Protein AF-A0A8T3NVH0-F1 (afdb_monomer_lite)

Secondary structure (DSSP, 8-state):
---------------------------PPPPHHHHHHHHHHHHHHHHHHHH-SS--HHHHHHHHHHHHHHHHHHHHHHHTTSSS-TT---THHHHHHHHHHHHHHHHHHHHHTT-HHHHHHHHHHHHHHHHHHHHHHGGGS--------GGGGGS-HHHHHHHHH-TT------------------------------------SS--SSS-SS---------------------PPP----

Foldseek 3Di:
DDDDDDDDDDPPPPDPPPPPPPPPDVPDLQAPVNLVVQLVVLCVQCVVLLPDPDRDLVSQLVSLVVQLVSLVSNLVCVVVVVHPDPPQPDPCLNVLSVVLNVLSVVLNVCSVVVVPVVSSVSSVVSVVSVVVVCVSVCPPVPPVPPCDPPVLVVDDPVVVVVVVVPPDPPPDPPPPDPDDDDDDDDDDDDDDDDDDDDDDDDDDPPPPPPPPPDDPDDPDDDDDDDDDDDDDDDDDDDDDDD

pLDDT: mean 72.28, std 20.04, range [39.66, 98.56]

Radius of gyration: 32.23 Å; chains: 1; bounding box: 81×62×101 Å

Sequence (242 aa):
MRRSVLGLVFSVLHGITMLSSASADPATPISWQAKMRALGATMNELLPQLVSRHPEKEVVFKHARTLAELAHAVRDDAARKMTRPSGDADPSLPILANQFVEDAEVAYAAVKSGQLAYGVSLLRSVTGHCIACHTRHEANSELPSFPLSPKTNALGRVEQADLITEPGNSTRPSPSIRRSSPTTNSRRRIRSSGSAPSGTVSRSPFACRRALRRRCASSTTPGRKAALRSSSAATRPAGKRR

Structure (mmCIF, N/CA/C/O backbone):
data_AF-A0A8T3NVH0-F1
#
_entry.id   AF-A0A8T3NVH0-F1
#
loop_
_atom_site.group_PDB
_atom_site.id
_atom_site.type_symbol
_atom_site.label_atom_id
_atom_site.label_alt_id
_atom_site.label_comp_id
_atom_site.label_asym_id
_atom_site.label_entity_id
_atom_site.label_seq_id
_atom_site.pdbx_PDB_ins_code
_atom_site.Cartn_x
_atom_site.Cartn_y
_atom_site.Cartn_z
_atom_site.occupancy
_atom_site.B_iso_or_equiv
_atom_site.auth_seq_id
_atom_site.auth_comp_id
_atom_site.auth_asym_id
_atom_site.auth_atom_id
_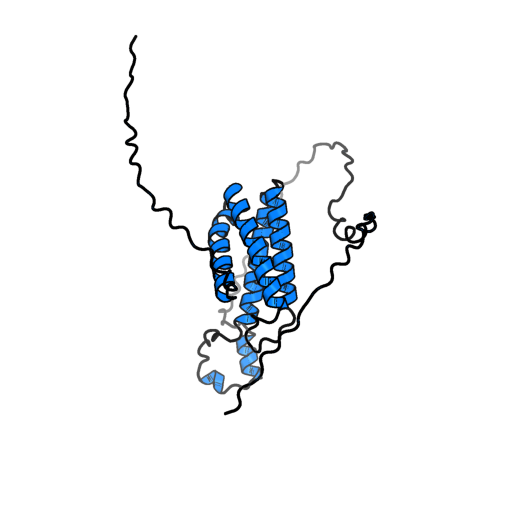atom_site.pdbx_PDB_model_num
ATOM 1 N N . MET A 1 1 ? -37.662 30.254 39.784 1.00 39.66 1 MET A N 1
ATOM 2 C CA . MET A 1 1 ? -37.481 31.639 39.294 1.00 39.66 1 MET A CA 1
ATOM 3 C C . MET A 1 1 ? -36.553 31.623 38.077 1.00 39.66 1 MET A C 1
ATOM 5 O O . MET A 1 1 ? -35.492 31.037 38.191 1.00 39.66 1 MET A O 1
ATOM 9 N N . ARG A 1 2 ? -36.996 32.240 36.962 1.00 45.28 2 ARG A N 1
ATOM 10 C CA . ARG A 1 2 ? -36.235 32.841 35.827 1.00 45.28 2 ARG A CA 1
ATOM 11 C C . ARG A 1 2 ? -35.215 31.932 35.097 1.00 45.28 2 ARG A C 1
ATOM 13 O O . ARG A 1 2 ? -34.116 31.735 35.580 1.00 45.28 2 ARG A O 1
ATOM 20 N N . ARG A 1 3 ? -35.577 31.225 34.012 1.00 57.47 3 ARG A N 1
ATOM 21 C CA . ARG A 1 3 ? -35.641 31.657 32.586 1.00 57.47 3 ARG A CA 1
ATOM 22 C C . ARG A 1 3 ? -34.442 32.504 32.119 1.00 57.47 3 ARG A C 1
ATOM 24 O O . ARG A 1 3 ? -34.416 33.688 32.423 1.00 57.47 3 ARG A O 1
ATOM 31 N N . SER A 1 4 ? -33.588 31.920 31.269 1.00 62.88 4 SER A N 1
ATOM 32 C CA . SER A 1 4 ? -32.852 32.638 30.215 1.00 62.88 4 SER A CA 1
ATOM 33 C C . SER A 1 4 ? -32.902 31.831 28.920 1.00 62.88 4 SER A C 1
ATOM 35 O O . SER A 1 4 ? -32.270 30.789 28.776 1.00 62.88 4 SER A O 1
ATOM 37 N N . VAL A 1 5 ? -33.737 32.338 28.018 1.00 60.34 5 VAL A N 1
ATOM 38 C CA . VAL A 1 5 ? -33.910 31.968 26.616 1.00 60.34 5 VAL A CA 1
ATOM 39 C C . VAL A 1 5 ? -33.223 33.073 25.818 1.00 60.34 5 VAL A C 1
ATOM 41 O O . VAL A 1 5 ? -33.728 34.188 25.809 1.00 60.34 5 VAL A O 1
ATOM 44 N N . LEU A 1 6 ? -32.090 32.790 25.185 1.00 58.66 6 LEU A N 1
ATOM 45 C CA . LEU A 1 6 ? -31.480 33.587 24.111 1.00 58.66 6 LEU A CA 1
ATOM 46 C C . LEU A 1 6 ? -30.618 32.582 23.327 1.00 58.66 6 LEU A C 1
ATOM 48 O O . LEU A 1 6 ? -29.688 32.020 23.885 1.00 58.66 6 LEU A O 1
ATOM 52 N N . GLY A 1 7 ? -30.939 32.169 22.105 1.00 51.22 7 GLY A N 1
ATOM 53 C CA . GLY A 1 7 ? -31.406 32.986 20.995 1.00 51.22 7 GLY A CA 1
ATOM 54 C C . GLY A 1 7 ? -30.190 33.312 20.137 1.00 51.22 7 GLY A C 1
ATOM 55 O O . GLY A 1 7 ? -29.610 34.379 20.292 1.00 51.22 7 GLY A O 1
ATOM 56 N N . LEU A 1 8 ? -29.778 32.383 19.268 1.00 57.75 8 LEU A N 1
ATOM 57 C CA . LEU A 1 8 ? -28.795 32.683 18.233 1.00 57.75 8 LEU A CA 1
ATOM 58 C C . LEU A 1 8 ? -29.279 32.121 16.900 1.00 57.75 8 LEU A C 1
ATOM 60 O O . LEU A 1 8 ? -29.435 30.921 16.688 1.00 57.75 8 LEU A O 1
ATOM 64 N N . VAL A 1 9 ? -29.616 33.093 16.066 1.00 51.59 9 VAL A N 1
ATOM 65 C CA . VAL A 1 9 ? -30.180 33.025 14.732 1.00 51.59 9 VAL A CA 1
ATOM 66 C C . VAL A 1 9 ? -29.187 32.304 13.824 1.00 51.59 9 VAL A C 1
ATOM 68 O O . VAL A 1 9 ? -28.125 32.836 13.511 1.00 51.59 9 VAL A O 1
ATOM 71 N N . PHE A 1 10 ? -29.519 31.085 13.403 1.00 52.62 10 PHE A N 1
ATOM 72 C CA . PHE A 1 10 ? -28.823 30.438 12.296 1.00 52.62 10 PHE A CA 1
ATOM 73 C C . PHE A 1 10 ? -29.286 31.112 11.002 1.00 52.62 10 PHE A C 1
ATOM 75 O O . PHE A 1 10 ? -30.356 30.810 10.477 1.00 52.62 10 PHE A O 1
ATOM 82 N N . SER A 1 11 ? -28.488 32.066 10.516 1.00 59.41 11 SER A N 1
ATOM 83 C CA . SER A 1 11 ? -28.596 32.597 9.158 1.00 59.41 11 SER A CA 1
ATOM 84 C C . SER A 1 11 ? -28.370 31.465 8.166 1.00 59.41 11 SER A C 1
ATOM 86 O O . SER A 1 11 ? -27.246 31.067 7.866 1.00 59.41 11 SER A O 1
ATOM 88 N N . VAL A 1 12 ? -29.481 30.942 7.672 1.00 55.62 12 VAL A N 1
ATOM 89 C CA . VAL A 1 12 ? -29.567 30.005 6.565 1.00 55.62 12 VAL A CA 1
ATOM 90 C C . VAL A 1 12 ? -29.272 30.785 5.276 1.00 55.62 12 VAL A C 1
ATOM 92 O O . VAL A 1 12 ? -30.166 31.273 4.586 1.00 55.62 12 VAL A O 1
ATOM 95 N N . LEU A 1 13 ? -27.982 30.957 4.974 1.00 56.12 13 LEU A N 1
ATOM 96 C CA . LEU A 1 13 ? -27.522 31.408 3.665 1.00 56.12 13 LEU A CA 1
ATOM 97 C C . LEU A 1 13 ? -27.516 30.185 2.738 1.00 56.12 13 LEU A C 1
ATOM 99 O O . LEU A 1 13 ? -26.561 29.410 2.695 1.00 56.12 13 LEU A O 1
ATOM 103 N N . HIS A 1 14 ? -28.629 29.998 2.029 1.00 46.69 14 HIS A N 1
ATOM 104 C CA . HIS A 1 14 ? -28.744 29.086 0.895 1.00 46.69 14 HIS A CA 1
ATOM 105 C C . HIS A 1 14 ? -27.839 29.584 -0.239 1.00 46.69 14 HIS A C 1
ATOM 107 O O . HIS A 1 14 ? -28.272 30.289 -1.149 1.00 46.69 14 HIS A O 1
ATOM 113 N N . GLY A 1 15 ? -26.558 29.232 -0.164 1.00 51.50 15 GLY A N 1
ATOM 114 C CA . GLY A 1 15 ? -25.655 29.294 -1.300 1.00 51.50 15 GLY A CA 1
ATOM 115 C C . GLY A 1 15 ? -26.097 28.253 -2.318 1.00 51.50 15 GLY A C 1
ATOM 116 O O . GLY A 1 15 ? -25.937 27.058 -2.090 1.00 51.50 15 GLY A O 1
ATOM 117 N N . ILE A 1 16 ? -26.678 28.729 -3.416 1.00 56.84 16 ILE A N 1
ATOM 118 C CA . ILE A 1 16 ? -26.955 27.979 -4.640 1.00 56.84 16 ILE A CA 1
ATOM 119 C C . ILE A 1 16 ? -25.619 27.403 -5.128 1.00 56.84 16 ILE A C 1
ATOM 121 O O . ILE A 1 16 ? -24.864 28.052 -5.850 1.00 56.84 16 ILE A O 1
ATOM 125 N N . THR A 1 17 ? -25.284 26.193 -4.686 1.00 58.97 17 THR A N 1
ATOM 126 C CA . THR A 1 17 ? -24.218 25.396 -5.278 1.00 58.97 17 THR A CA 1
ATOM 127 C C . THR A 1 17 ? -24.716 24.955 -6.643 1.00 58.97 17 THR A C 1
ATOM 129 O O . THR A 1 17 ? -25.542 24.053 -6.768 1.00 58.97 17 THR A O 1
ATOM 132 N N . MET A 1 18 ? -24.242 25.659 -7.671 1.00 53.62 18 MET A N 1
ATOM 133 C CA . MET A 1 18 ? -24.354 25.261 -9.069 1.00 53.62 18 MET A CA 1
ATOM 134 C C . MET A 1 18 ? -23.967 23.787 -9.181 1.00 53.62 18 MET A C 1
ATOM 136 O O . MET A 1 18 ? -22.806 23.410 -9.011 1.00 53.62 18 MET A O 1
ATOM 140 N N . LEU A 1 19 ? -24.983 22.958 -9.405 1.00 53.50 19 LEU A N 1
ATOM 141 C CA . LEU A 1 19 ? -24.879 21.528 -9.617 1.00 53.50 19 LEU A CA 1
ATOM 142 C C . LEU A 1 19 ? -24.239 21.324 -10.995 1.00 53.50 19 LEU A C 1
ATOM 144 O O . LEU A 1 19 ? -24.925 21.089 -11.988 1.00 53.50 19 LEU A O 1
ATOM 148 N N . SER A 1 20 ? -22.914 21.477 -11.059 1.00 56.50 20 SER A N 1
ATOM 149 C CA . SER A 1 20 ? -22.110 21.047 -12.196 1.00 56.50 20 SER A CA 1
ATOM 150 C C . SER A 1 20 ? -22.314 19.549 -12.346 1.00 56.50 20 SER A C 1
ATOM 152 O O . SER A 1 20 ? -21.696 18.742 -11.652 1.00 56.50 20 SER A O 1
ATOM 154 N N . SER A 1 21 ? -23.236 19.188 -13.235 1.00 55.22 21 SER A N 1
ATOM 155 C CA . SER A 1 21 ? -23.356 17.841 -13.767 1.00 55.22 21 SER A CA 1
ATOM 156 C C . SER A 1 21 ? -22.055 17.548 -14.496 1.00 55.22 21 SER A C 1
ATOM 158 O O . SER A 1 21 ? -21.887 17.906 -15.659 1.00 55.22 21 SER A O 1
ATOM 160 N N . ALA A 1 22 ? -21.101 16.963 -13.773 1.00 57.09 22 ALA A N 1
ATOM 161 C CA . ALA A 1 22 ? -19.920 16.369 -14.357 1.00 57.09 22 ALA A CA 1
ATOM 162 C C . ALA A 1 22 ? -20.416 15.248 -15.271 1.00 57.09 22 ALA A C 1
ATOM 164 O O . ALA A 1 22 ? -20.833 14.185 -14.806 1.00 57.09 22 ALA A O 1
ATOM 165 N N . SER A 1 23 ? -20.440 15.521 -16.574 1.00 53.97 23 SER A N 1
ATOM 166 C CA . SER A 1 23 ? -20.510 14.491 -17.595 1.00 53.97 23 SER A CA 1
ATOM 167 C C . SER A 1 23 ? -19.427 13.474 -17.259 1.00 53.97 23 SER A C 1
ATOM 169 O O . SER A 1 23 ? -18.243 13.807 -17.226 1.00 53.97 23 SER A O 1
ATOM 171 N N . ALA A 1 24 ? -19.847 12.260 -16.911 1.00 52.84 24 ALA A N 1
ATOM 172 C CA . ALA A 1 24 ? -18.944 11.147 -16.698 1.00 52.84 24 ALA A CA 1
ATOM 173 C C . ALA A 1 24 ? -18.331 10.797 -18.057 1.00 52.84 24 ALA A C 1
ATOM 175 O O . ALA A 1 24 ? -18.863 9.963 -18.790 1.00 52.84 24 ALA A O 1
ATOM 176 N N . ASP A 1 25 ? -17.254 11.498 -18.414 1.00 54.88 25 ASP A N 1
ATOM 177 C CA . ASP A 1 25 ? -16.429 11.141 -19.556 1.00 54.88 25 ASP A CA 1
ATOM 178 C C . ASP A 1 25 ? -16.028 9.669 -19.407 1.00 54.88 25 ASP A C 1
ATOM 180 O O . ASP A 1 25 ? -15.731 9.225 -18.288 1.00 54.88 25 ASP A O 1
ATOM 184 N N . PRO A 1 26 ? -16.062 8.881 -20.500 1.00 65.94 26 PRO A N 1
ATOM 185 C CA . PRO A 1 26 ? -15.672 7.481 -20.456 1.00 65.94 26 PRO A CA 1
ATOM 186 C C . PRO A 1 26 ? -14.278 7.409 -19.845 1.00 65.94 26 PRO A C 1
ATOM 188 O O . PRO A 1 26 ? -13.335 7.958 -20.408 1.00 65.94 26 PRO A O 1
ATOM 191 N N . ALA A 1 27 ? -14.194 6.800 -18.658 1.00 64.69 27 ALA A N 1
ATOM 192 C CA . ALA A 1 27 ? -13.052 6.899 -17.761 1.00 64.69 27 ALA A CA 1
ATOM 193 C C . ALA A 1 27 ? -11.744 6.653 -18.517 1.00 64.69 27 ALA A C 1
ATOM 195 O O . ALA A 1 27 ? -11.395 5.509 -18.825 1.00 64.69 27 ALA A O 1
ATOM 196 N N . THR A 1 28 ? -11.033 7.738 -18.832 1.00 70.50 28 THR A N 1
ATOM 197 C CA . THR A 1 28 ? -9.713 7.671 -19.444 1.00 70.50 28 THR A CA 1
ATOM 198 C C . THR A 1 28 ? -8.868 6.757 -18.564 1.00 70.50 28 THR A C 1
ATOM 200 O O . THR A 1 28 ? -8.851 6.962 -17.344 1.00 70.50 28 THR A O 1
ATOM 203 N N . PRO A 1 29 ? -8.214 5.722 -19.123 1.00 74.50 29 PRO A N 1
ATOM 204 C CA . PRO A 1 29 ? -7.435 4.793 -18.322 1.00 74.50 29 PRO A CA 1
ATOM 205 C C . PRO A 1 29 ? -6.431 5.592 -17.493 1.00 74.50 29 PRO A C 1
ATOM 207 O O . PRO A 1 29 ? -5.590 6.310 -18.037 1.00 74.50 29 PRO A O 1
ATOM 210 N N . ILE A 1 30 ? -6.578 5.517 -16.168 1.00 80.31 30 ILE A N 1
ATOM 211 C CA . ILE A 1 30 ? -5.735 6.260 -15.232 1.00 80.31 30 ILE A CA 1
ATOM 212 C C . ILE A 1 30 ? -4.295 5.831 -15.495 1.00 80.31 30 ILE A C 1
ATOM 214 O O . ILE A 1 30 ? -3.974 4.645 -15.391 1.00 80.31 30 ILE A O 1
ATOM 218 N N . SER A 1 31 ? -3.435 6.787 -15.845 1.00 88.25 31 SER A N 1
ATOM 219 C CA . SER A 1 31 ? -2.026 6.500 -16.096 1.00 88.25 31 SER A CA 1
ATOM 220 C C . SER A 1 31 ? -1.364 5.923 -14.842 1.00 88.25 31 SER A C 1
ATOM 222 O O . SER A 1 31 ? -1.728 6.264 -13.714 1.00 88.25 31 SER A O 1
ATOM 224 N N . TRP A 1 32 ? -0.347 5.079 -15.025 1.00 85.06 32 TRP A N 1
ATOM 225 C CA . TRP A 1 32 ? 0.457 4.532 -13.925 1.00 85.06 32 TRP A CA 1
ATOM 226 C C . TRP A 1 32 ? 0.900 5.600 -12.920 1.00 85.06 32 TRP A C 1
ATOM 228 O O . TRP A 1 32 ? 0.745 5.445 -11.711 1.00 85.06 32 TRP A O 1
ATOM 238 N N . GLN A 1 33 ? 1.402 6.724 -13.436 1.00 86.81 33 GLN A N 1
ATOM 239 C CA . GLN A 1 33 ? 1.871 7.841 -12.627 1.00 86.81 33 GLN A CA 1
ATOM 240 C C . GLN A 1 33 ? 0.744 8.449 -11.781 1.00 86.81 33 GLN A C 1
ATOM 242 O O . GLN A 1 33 ? 0.964 8.794 -10.621 1.00 86.81 33 GLN A O 1
ATOM 247 N N . ALA A 1 34 ? -0.470 8.553 -12.330 1.00 90.06 34 ALA A N 1
ATOM 248 C CA . ALA A 1 34 ? -1.630 9.023 -11.582 1.00 90.06 34 ALA A CA 1
ATOM 249 C C . ALA A 1 34 ? -2.044 8.026 -10.485 1.00 90.06 34 ALA A C 1
ATOM 251 O O . ALA A 1 34 ? -2.333 8.456 -9.368 1.00 90.06 34 ALA A O 1
ATOM 252 N N . LYS A 1 35 ? -1.984 6.711 -10.747 1.00 90.62 35 LYS A N 1
ATOM 253 C CA . LYS A 1 35 ? -2.229 5.673 -9.725 1.00 90.62 35 LYS A CA 1
ATOM 254 C C . LYS A 1 35 ? -1.209 5.744 -8.590 1.00 90.62 35 LYS A C 1
ATOM 256 O O . LYS A 1 35 ? -1.600 5.752 -7.427 1.00 90.62 35 LYS A O 1
ATOM 261 N N . MET A 1 36 ? 0.079 5.868 -8.912 1.00 90.75 36 MET A N 1
ATOM 262 C CA . MET A 1 36 ? 1.139 5.984 -7.905 1.00 90.75 36 MET A CA 1
ATOM 263 C C . MET A 1 36 ? 1.029 7.266 -7.081 1.00 90.75 36 MET A C 1
ATOM 265 O O . MET A 1 36 ? 1.218 7.234 -5.867 1.00 90.75 36 MET A O 1
ATOM 269 N N . ARG A 1 37 ? 0.625 8.382 -7.700 1.00 93.00 37 ARG A N 1
ATOM 270 C CA . ARG A 1 37 ? 0.325 9.622 -6.972 1.00 93.00 37 ARG A CA 1
ATOM 271 C C . ARG A 1 37 ? -0.860 9.451 -6.018 1.00 93.00 37 ARG A C 1
ATOM 273 O O . ARG A 1 37 ? -0.781 9.899 -4.879 1.00 93.00 37 ARG A O 1
ATOM 280 N N . ALA A 1 38 ? -1.932 8.789 -6.458 1.00 95.12 38 ALA A N 1
ATOM 281 C CA . ALA A 1 38 ? -3.098 8.510 -5.618 1.00 95.12 38 ALA A CA 1
ATOM 282 C C . ALA A 1 38 ? -2.758 7.575 -4.443 1.00 95.12 38 ALA A C 1
ATOM 284 O O . ALA A 1 38 ? -3.219 7.789 -3.320 1.00 95.12 38 ALA A O 1
ATOM 285 N N . LEU A 1 39 ? -1.909 6.574 -4.682 1.00 95.38 39 LEU A N 1
ATOM 286 C CA . LEU A 1 39 ? -1.413 5.655 -3.661 1.00 95.38 39 LEU A CA 1
ATOM 287 C C . LEU A 1 39 ? -0.550 6.396 -2.633 1.00 95.38 39 LEU A C 1
ATOM 289 O O . LEU A 1 39 ? -0.784 6.266 -1.434 1.00 95.38 39 LEU A O 1
ATOM 293 N N . GLY A 1 40 ? 0.370 7.250 -3.092 1.00 95.38 40 GLY A N 1
ATOM 294 C CA . GLY A 1 40 ? 1.171 8.119 -2.227 1.00 95.38 40 GLY A CA 1
ATOM 295 C C . GLY A 1 40 ? 0.321 9.072 -1.383 1.00 95.38 40 GLY A C 1
ATOM 296 O O . GLY A 1 40 ? 0.543 9.177 -0.179 1.00 95.38 40 GLY A O 1
ATOM 297 N N . ALA A 1 41 ? -0.697 9.705 -1.976 1.00 97.19 41 ALA A N 1
ATOM 298 C CA . ALA A 1 41 ? -1.632 10.569 -1.252 1.00 97.19 41 ALA A CA 1
ATOM 299 C C . ALA A 1 41 ? -2.395 9.798 -0.161 1.00 97.19 41 ALA A C 1
ATOM 301 O O . ALA A 1 41 ? -2.421 10.224 0.991 1.00 97.19 41 ALA A O 1
ATOM 302 N N . THR A 1 42 ? -2.923 8.616 -0.499 1.00 97.81 42 THR A N 1
ATOM 303 C CA . THR A 1 42 ? -3.633 7.745 0.454 1.00 97.81 42 THR A CA 1
ATOM 304 C C . THR A 1 42 ? -2.723 7.322 1.611 1.00 97.81 42 THR A C 1
ATOM 306 O O . THR A 1 42 ? -3.140 7.335 2.767 1.00 97.81 42 THR A O 1
ATOM 309 N N . MET A 1 43 ? -1.465 6.973 1.325 1.00 97.12 43 MET A N 1
ATOM 310 C CA . MET A 1 43 ? -0.489 6.615 2.358 1.00 97.12 43 MET A CA 1
ATOM 311 C C . MET A 1 43 ? -0.129 7.806 3.247 1.00 97.12 43 MET A C 1
ATOM 313 O O . MET A 1 43 ? -0.028 7.636 4.458 1.00 97.12 43 MET A O 1
ATOM 317 N N . ASN A 1 44 ? 0.014 9.007 2.685 1.00 97.31 44 ASN A N 1
ATOM 318 C CA . ASN A 1 44 ? 0.299 10.217 3.456 1.00 97.31 44 ASN A CA 1
ATOM 319 C C . ASN A 1 44 ? -0.821 10.542 4.462 1.00 97.31 44 ASN A C 1
ATOM 321 O O . ASN A 1 44 ? -0.543 10.926 5.595 1.00 97.31 44 ASN A O 1
ATOM 325 N N . GLU A 1 45 ? -2.080 10.325 4.079 1.00 97.62 45 GLU A N 1
ATOM 326 C CA . GLU A 1 45 ? -3.241 10.480 4.968 1.00 97.62 45 GLU A CA 1
ATOM 327 C C . GLU A 1 45 ? -3.320 9.367 6.028 1.00 97.62 45 GLU A C 1
ATOM 329 O O . GLU A 1 45 ? -3.729 9.601 7.168 1.00 97.62 45 GLU A O 1
ATOM 334 N N . LEU A 1 46 ? -2.896 8.150 5.677 1.00 97.31 46 LEU A N 1
ATOM 335 C CA . LEU A 1 46 ? -2.947 6.987 6.558 1.00 97.31 46 LEU A CA 1
ATOM 336 C C . LEU A 1 46 ? -1.807 6.968 7.594 1.00 97.31 46 LEU A C 1
ATOM 338 O O . LEU A 1 46 ? -2.023 6.547 8.731 1.00 97.31 46 LEU A O 1
ATOM 342 N N . LEU A 1 47 ? -0.602 7.427 7.241 1.00 97.12 47 LEU A N 1
ATOM 343 C CA . LEU A 1 47 ? 0.607 7.341 8.075 1.00 97.12 47 LEU A CA 1
ATOM 344 C C . LEU A 1 47 ? 0.446 7.919 9.496 1.00 97.12 47 LEU A C 1
ATOM 346 O O . LEU A 1 47 ? 0.815 7.215 10.442 1.00 97.12 47 LEU A O 1
ATOM 350 N N . PRO A 1 48 ? -0.142 9.116 9.705 1.00 97.81 48 PRO A N 1
ATOM 351 C CA . PRO A 1 48 ? -0.392 9.643 11.049 1.00 97.81 48 PRO A CA 1
ATOM 352 C C . PRO A 1 48 ? -1.253 8.705 11.903 1.00 97.81 48 PRO A C 1
ATOM 354 O O . PRO A 1 48 ? -0.989 8.521 13.092 1.00 97.81 48 PRO A O 1
ATOM 357 N N . GLN A 1 49 ? -2.240 8.043 11.290 1.00 98.00 49 GLN A N 1
ATOM 358 C CA . GLN A 1 49 ? -3.084 7.062 11.973 1.00 98.00 49 GLN A CA 1
ATOM 359 C C . GLN A 1 49 ? -2.294 5.800 12.327 1.00 98.00 49 GLN A C 1
ATOM 361 O O . GLN A 1 49 ? -2.483 5.231 13.398 1.00 98.00 49 GLN A O 1
ATOM 366 N N . LEU A 1 50 ? -1.359 5.380 11.470 1.00 97.31 50 LEU A N 1
ATOM 367 C CA . LEU A 1 50 ? -0.520 4.215 11.744 1.00 97.31 50 LEU A CA 1
ATOM 368 C C . LEU A 1 50 ? 0.462 4.446 12.891 1.00 97.31 50 LEU A C 1
ATOM 370 O O . LEU A 1 50 ? 0.862 3.472 13.514 1.00 97.31 50 LEU A O 1
ATOM 374 N N . VAL A 1 51 ? 0.872 5.675 13.195 1.00 97.31 51 VAL A N 1
ATOM 375 C CA . VAL A 1 51 ? 1.778 5.953 14.330 1.00 97.31 51 VAL A CA 1
ATOM 376 C C . VAL A 1 51 ? 1.047 6.434 15.585 1.00 97.31 51 VAL A C 1
ATOM 378 O O . VAL A 1 51 ? 1.622 6.413 16.673 1.00 97.31 51 VAL A O 1
ATOM 381 N N . SER A 1 52 ? -0.224 6.824 15.460 1.00 97.62 52 SER A N 1
ATOM 382 C CA . SER A 1 52 ? -1.054 7.246 16.587 1.00 97.62 52 SER A CA 1
ATOM 383 C C . SER A 1 52 ? -1.240 6.126 17.615 1.00 97.62 52 SER A C 1
ATOM 385 O O . SER A 1 52 ? -1.418 4.953 17.279 1.00 97.62 52 SER A O 1
ATOM 387 N N . ARG A 1 53 ? -1.262 6.503 18.901 1.00 97.38 53 ARG A N 1
ATOM 388 C CA . ARG A 1 53 ? -1.666 5.606 20.001 1.00 97.38 53 ARG A CA 1
ATOM 389 C C . ARG A 1 53 ? -3.157 5.268 19.945 1.00 97.38 53 ARG A C 1
ATOM 391 O O . ARG A 1 53 ? -3.561 4.206 20.410 1.00 97.38 53 ARG A O 1
ATOM 398 N N . HIS A 1 54 ? -3.953 6.169 19.373 1.00 97.50 54 HIS A N 1
ATOM 399 C CA . HIS A 1 54 ? -5.403 6.066 19.260 1.00 97.50 54 HIS A CA 1
ATOM 400 C C . HIS A 1 54 ? -5.808 6.347 17.806 1.00 97.50 54 HIS A C 1
ATOM 402 O O . HIS A 1 54 ? -6.229 7.460 17.498 1.00 97.50 54 HIS A O 1
ATOM 408 N N . PRO A 1 55 ? -5.609 5.384 16.886 1.00 97.56 55 PRO A N 1
ATOM 409 C CA . PRO A 1 55 ? -6.022 5.544 15.497 1.00 97.56 55 PRO A CA 1
ATOM 410 C C . PRO A 1 55 ? -7.540 5.708 15.388 1.00 97.56 55 PRO A C 1
ATOM 412 O O . PRO A 1 55 ? -8.302 4.943 15.986 1.00 97.56 55 PRO A O 1
ATOM 415 N N . GLU A 1 56 ? -7.984 6.663 14.577 1.00 98.12 56 GLU A N 1
ATOM 416 C CA . GLU A 1 56 ? -9.400 6.857 14.280 1.00 98.12 56 GLU A CA 1
ATOM 417 C C . GLU A 1 56 ? -9.891 5.763 13.328 1.00 98.12 56 GLU A C 1
ATOM 419 O O . GLU A 1 56 ? -9.482 5.682 12.167 1.00 98.12 56 GLU A O 1
ATOM 424 N N . LYS A 1 57 ? -10.792 4.902 13.818 1.00 98.06 57 LYS A N 1
ATOM 425 C CA . LYS A 1 57 ? -11.270 3.721 13.083 1.00 98.06 57 LYS A CA 1
ATOM 426 C C . LYS A 1 57 ? -11.826 4.064 11.698 1.00 98.06 57 LYS A C 1
ATOM 428 O O . LYS A 1 57 ? -11.503 3.369 10.740 1.00 98.06 57 LYS A O 1
ATOM 433 N N . GLU A 1 58 ? -12.643 5.110 11.594 1.00 98.19 58 GLU A N 1
ATOM 434 C CA . GLU A 1 58 ? -13.311 5.487 10.340 1.00 98.19 58 GLU A CA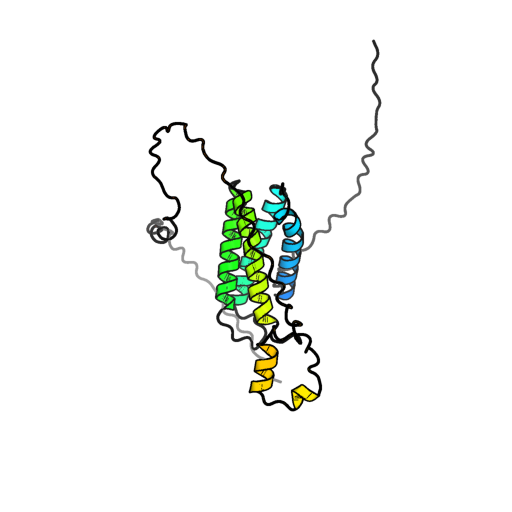 1
ATOM 435 C C . GLU A 1 58 ? -12.320 6.001 9.291 1.00 98.19 58 GLU A C 1
ATOM 437 O O . GLU A 1 58 ? -12.413 5.648 8.114 1.00 98.19 58 GLU A O 1
ATOM 442 N N . VAL A 1 59 ? -11.314 6.763 9.729 1.00 97.94 59 VAL A N 1
ATOM 443 C CA . VAL A 1 59 ? -10.226 7.245 8.870 1.00 97.94 59 VAL A CA 1
ATOM 444 C C . VAL A 1 59 ? -9.412 6.055 8.361 1.00 97.94 59 VAL A C 1
ATOM 446 O O . VAL A 1 59 ? -9.254 5.881 7.152 1.00 97.94 59 VAL A O 1
ATOM 449 N N . VAL A 1 60 ? -8.976 5.166 9.261 1.00 98.31 60 VAL A N 1
ATOM 450 C CA . VAL A 1 60 ? -8.231 3.954 8.882 1.00 98.31 60 VAL A CA 1
ATOM 451 C C . VAL A 1 60 ? -9.051 3.068 7.942 1.00 98.31 60 VAL A C 1
ATOM 453 O O . VAL A 1 60 ? -8.516 2.580 6.952 1.00 98.31 60 VAL A O 1
ATOM 456 N N . PHE A 1 61 ? -10.347 2.880 8.202 1.00 98.50 61 PHE A N 1
ATOM 457 C CA . PHE A 1 61 ? -11.232 2.080 7.354 1.00 98.50 61 PHE A CA 1
ATOM 458 C C . PHE A 1 61 ? -11.350 2.652 5.939 1.00 98.50 61 PHE A C 1
ATOM 460 O O . PHE A 1 61 ? -11.189 1.910 4.966 1.00 98.50 61 PHE A O 1
ATOM 467 N N . LYS A 1 62 ? -11.595 3.964 5.819 1.00 98.38 62 LYS A N 1
ATOM 468 C CA . LYS A 1 62 ? -11.700 4.659 4.532 1.00 98.38 62 LYS A CA 1
ATOM 469 C C . LYS A 1 62 ? -10.418 4.500 3.717 1.00 98.38 62 LYS A C 1
ATOM 471 O O . LYS A 1 62 ? -10.481 4.040 2.580 1.00 98.38 62 LYS A O 1
ATOM 476 N N . HIS A 1 63 ? -9.262 4.829 4.293 1.00 98.38 63 HIS A N 1
ATOM 477 C CA . HIS A 1 63 ? -7.998 4.786 3.553 1.00 98.38 63 HIS A CA 1
ATOM 478 C C . HIS A 1 63 ? -7.511 3.357 3.298 1.00 98.38 63 HIS A C 1
ATOM 480 O O . HIS A 1 63 ? -6.963 3.102 2.232 1.00 98.38 63 HIS A O 1
ATOM 486 N N . ALA A 1 64 ? -7.768 2.399 4.197 1.00 98.31 64 ALA A N 1
ATOM 487 C CA . ALA A 1 64 ? -7.472 0.987 3.939 1.00 98.31 64 ALA A CA 1
ATOM 488 C C . ALA A 1 64 ? -8.278 0.444 2.750 1.00 98.31 64 ALA A C 1
ATOM 490 O O . ALA A 1 64 ? -7.740 -0.299 1.932 1.00 98.31 64 ALA A O 1
ATOM 491 N N . ARG A 1 65 ? -9.550 0.848 2.620 1.00 98.44 65 ARG A N 1
ATOM 492 C CA . ARG A 1 65 ? -10.378 0.503 1.459 1.00 98.44 65 ARG A CA 1
ATOM 493 C C . ARG A 1 65 ? -9.792 1.074 0.170 1.00 98.44 65 ARG A C 1
ATOM 495 O O . ARG A 1 65 ? -9.568 0.322 -0.773 1.00 98.44 65 ARG A O 1
ATOM 502 N N . THR A 1 66 ? -9.524 2.380 0.145 1.00 98.00 66 THR A N 1
ATOM 503 C CA . THR A 1 66 ? -8.940 3.053 -1.025 1.00 98.00 66 THR A CA 1
ATOM 504 C C . THR A 1 66 ? -7.600 2.428 -1.412 1.00 98.00 66 THR A C 1
ATOM 506 O O . THR A 1 66 ? -7.337 2.210 -2.592 1.00 98.00 66 THR A O 1
ATOM 509 N N . LEU A 1 67 ? -6.765 2.086 -0.427 1.00 97.81 67 LEU A N 1
ATOM 510 C CA . LEU A 1 67 ? -5.476 1.442 -0.653 1.00 97.81 67 LEU A CA 1
ATOM 511 C C . LEU A 1 67 ? -5.632 0.061 -1.303 1.00 97.81 67 LEU A C 1
ATOM 513 O O . LEU A 1 67 ? -4.921 -0.226 -2.261 1.00 97.81 67 LEU A O 1
ATOM 517 N N . ALA A 1 68 ? -6.574 -0.766 -0.837 1.00 98.12 68 ALA A N 1
ATOM 518 C CA . ALA A 1 68 ? -6.853 -2.073 -1.436 1.00 98.12 68 ALA A CA 1
ATOM 519 C C . ALA A 1 68 ? -7.359 -1.948 -2.888 1.00 98.12 68 ALA A C 1
ATOM 521 O O . ALA A 1 68 ? -6.892 -2.662 -3.775 1.00 98.12 68 ALA A O 1
ATOM 522 N N . GLU A 1 69 ? -8.257 -0.995 -3.160 1.00 97.00 69 GLU A N 1
ATOM 523 C CA . GLU A 1 69 ? -8.762 -0.719 -4.513 1.00 97.00 69 GLU A CA 1
ATOM 524 C C . GLU A 1 69 ? -7.630 -0.262 -5.461 1.00 97.00 69 GLU A C 1
ATOM 526 O O . GLU A 1 69 ? -7.493 -0.781 -6.573 1.00 97.00 69 GLU A O 1
ATOM 531 N N . LEU A 1 70 ? -6.763 0.651 -5.006 1.00 96.06 70 LEU A N 1
ATOM 532 C CA . LEU A 1 70 ? -5.589 1.099 -5.764 1.00 96.06 70 LEU A CA 1
ATOM 533 C C . LEU A 1 70 ? -4.567 -0.025 -5.972 1.00 96.06 70 LEU A C 1
ATOM 535 O O . LEU A 1 70 ? -3.988 -0.126 -7.054 1.00 96.06 70 LEU A O 1
ATOM 539 N N . ALA A 1 71 ? -4.369 -0.893 -4.979 1.00 95.88 71 ALA A N 1
ATOM 540 C CA . ALA A 1 71 ? -3.460 -2.027 -5.081 1.00 95.88 71 ALA A CA 1
ATOM 541 C C . ALA A 1 71 ? -3.864 -2.985 -6.205 1.00 95.88 71 ALA A C 1
ATOM 543 O O . ALA A 1 71 ? -3.015 -3.381 -7.010 1.00 95.88 71 ALA A O 1
ATOM 544 N N . HIS A 1 72 ? -5.156 -3.301 -6.329 1.00 95.81 72 HIS A N 1
ATOM 545 C CA . HIS A 1 72 ? -5.649 -4.091 -7.459 1.00 95.81 72 HIS A CA 1
ATOM 546 C C . HIS A 1 72 ? -5.363 -3.420 -8.798 1.00 95.81 72 HIS A C 1
ATOM 548 O O . HIS A 1 72 ? -4.861 -4.071 -9.715 1.00 95.81 72 HIS A O 1
ATOM 554 N N . ALA A 1 73 ? -5.628 -2.115 -8.900 1.00 92.88 73 ALA A N 1
ATOM 555 C CA . ALA A 1 73 ? -5.399 -1.364 -10.128 1.00 92.88 73 ALA A CA 1
ATOM 556 C C . ALA A 1 73 ? -3.915 -1.330 -10.539 1.00 92.88 73 ALA A C 1
ATOM 558 O O . ALA A 1 73 ? -3.618 -1.294 -11.734 1.00 92.88 73 ALA A O 1
ATOM 559 N N . VAL A 1 74 ? -2.995 -1.341 -9.568 1.00 89.94 74 VAL A N 1
ATOM 560 C CA . VAL A 1 74 ? -1.540 -1.425 -9.780 1.00 89.94 74 VAL A CA 1
ATOM 561 C C . VAL A 1 74 ? -1.126 -2.822 -10.249 1.00 89.94 74 VAL A C 1
ATOM 563 O O . VAL A 1 74 ? -0.373 -2.947 -11.215 1.00 89.94 74 VAL A O 1
ATOM 566 N N . ARG A 1 75 ? -1.635 -3.882 -9.610 1.00 91.88 75 ARG A N 1
ATOM 567 C CA . ARG A 1 75 ? -1.364 -5.274 -10.008 1.00 91.88 75 ARG A CA 1
ATOM 568 C C . ARG A 1 75 ? -1.843 -5.559 -11.430 1.00 91.88 75 ARG A C 1
ATOM 570 O O . ARG A 1 75 ? -1.117 -6.177 -12.208 1.00 91.88 75 ARG A O 1
ATOM 577 N N . ASP A 1 76 ? -3.050 -5.121 -11.771 1.00 90.00 76 ASP A N 1
ATOM 578 C CA . ASP A 1 76 ? -3.644 -5.382 -13.084 1.00 90.00 76 ASP A CA 1
ATOM 579 C C . ASP A 1 76 ? -2.851 -4.697 -14.210 1.00 90.00 76 ASP A C 1
ATOM 581 O O . ASP A 1 76 ? -2.670 -5.276 -15.284 1.00 90.00 76 ASP A O 1
ATOM 585 N N . ASP A 1 77 ? -2.303 -3.509 -13.949 1.00 84.94 77 ASP A N 1
ATOM 586 C CA . ASP A 1 77 ? -1.392 -2.815 -14.863 1.00 84.94 77 ASP A CA 1
ATOM 587 C C . ASP A 1 77 ? -0.050 -3.539 -15.009 1.00 84.94 77 ASP A C 1
ATOM 589 O O . ASP A 1 77 ? 0.431 -3.739 -16.131 1.00 84.94 77 ASP A O 1
ATOM 593 N N . ALA A 1 78 ? 0.524 -3.987 -13.886 1.00 81.38 78 ALA A N 1
ATOM 594 C CA . ALA A 1 78 ? 1.771 -4.746 -13.874 1.00 81.38 78 ALA A CA 1
ATOM 595 C C . ALA A 1 78 ? 1.643 -6.049 -14.685 1.00 81.38 78 ALA A C 1
ATOM 597 O O . ALA A 1 78 ? 2.541 -6.399 -15.454 1.00 81.38 78 ALA A O 1
ATOM 598 N N . ALA A 1 79 ? 0.500 -6.736 -14.584 1.00 82.88 79 ALA A N 1
ATOM 599 C CA . ALA A 1 79 ? 0.212 -7.947 -15.349 1.00 82.88 79 ALA A CA 1
ATOM 600 C C . ALA A 1 79 ? 0.075 -7.684 -16.860 1.00 82.88 79 ALA A C 1
ATOM 602 O O . ALA A 1 79 ? 0.500 -8.505 -17.676 1.00 82.88 79 ALA A O 1
ATOM 603 N N . ARG A 1 80 ? -0.480 -6.530 -17.252 1.00 82.56 80 ARG A N 1
ATOM 604 C CA . ARG A 1 80 ? -0.671 -6.139 -18.661 1.00 82.56 80 ARG A CA 1
ATOM 605 C C . ARG A 1 80 ? 0.609 -5.670 -19.354 1.00 82.56 80 ARG A C 1
ATOM 607 O O . ARG A 1 80 ? 0.555 -5.362 -20.541 1.00 82.56 80 ARG A O 1
ATOM 614 N N . LYS A 1 81 ? 1.742 -5.586 -18.642 1.00 71.06 81 LYS A N 1
ATOM 615 C CA . LYS A 1 81 ? 3.008 -5.002 -19.132 1.00 71.06 81 LYS A CA 1
ATOM 616 C C . LYS A 1 81 ? 2.864 -3.561 -19.659 1.00 71.06 81 LYS A C 1
ATOM 618 O O . LYS A 1 81 ? 3.775 -3.067 -20.310 1.00 71.06 81 LYS A O 1
ATOM 623 N N . MET A 1 82 ? 1.744 -2.883 -19.387 1.00 61.00 82 MET A N 1
ATOM 624 C CA . MET A 1 82 ? 1.445 -1.542 -19.913 1.00 61.00 82 MET A CA 1
ATOM 625 C C . MET A 1 82 ? 2.213 -0.434 -19.188 1.00 61.00 82 MET A C 1
ATOM 627 O O . MET A 1 82 ? 2.255 0.695 -19.663 1.00 61.00 82 MET A O 1
ATOM 631 N N . THR A 1 83 ? 2.804 -0.743 -18.036 1.00 61.75 83 THR A N 1
ATOM 632 C CA . THR A 1 83 ? 3.349 0.260 -17.114 1.00 61.75 83 THR A CA 1
ATOM 633 C C . THR A 1 83 ? 4.759 -0.046 -16.639 1.00 61.75 83 THR A C 1
ATOM 635 O O . THR A 1 83 ? 5.319 0.724 -15.863 1.00 61.75 83 THR A O 1
ATOM 638 N N . ARG A 1 84 ? 5.358 -1.147 -17.111 1.00 61.47 84 ARG A N 1
ATOM 639 C CA . ARG A 1 84 ? 6.762 -1.429 -16.830 1.00 61.47 84 ARG A CA 1
ATOM 640 C C . ARG A 1 84 ? 7.594 -0.415 -17.620 1.00 61.47 84 ARG A C 1
ATOM 642 O O . ARG A 1 84 ? 7.409 -0.354 -18.839 1.00 61.47 84 ARG A O 1
ATOM 649 N N . PRO A 1 85 ? 8.469 0.380 -16.974 1.00 62.94 85 PRO A N 1
ATOM 650 C CA . PRO A 1 85 ? 9.437 1.195 -17.692 1.00 62.94 85 PRO A CA 1
ATOM 651 C C . PRO A 1 85 ? 10.109 0.305 -18.735 1.00 62.94 85 PRO A C 1
ATOM 653 O O . PRO A 1 85 ? 10.526 -0.814 -18.420 1.00 62.94 85 PRO A O 1
ATOM 656 N N . SER A 1 86 ? 10.109 0.741 -19.992 1.00 58.47 86 SER A N 1
ATOM 657 C CA . SER A 1 86 ? 10.637 -0.045 -21.103 1.00 58.47 86 SER A CA 1
ATOM 658 C C . SER A 1 86 ? 12.085 -0.433 -20.799 1.00 58.47 86 SER A C 1
ATOM 660 O O . SER A 1 86 ? 12.963 0.423 -20.836 1.00 58.47 86 SER A O 1
ATOM 662 N N . GLY A 1 87 ? 12.324 -1.701 -20.461 1.00 64.75 87 GLY A N 1
ATOM 663 C CA . GLY A 1 87 ? 13.660 -2.219 -20.160 1.00 64.75 87 GLY A CA 1
ATOM 664 C C . GLY A 1 87 ? 13.858 -2.776 -18.754 1.00 64.75 87 GLY A C 1
ATOM 665 O O . GLY A 1 87 ? 14.835 -3.492 -18.555 1.00 64.75 87 GLY A O 1
ATOM 666 N N . ASP A 1 88 ? 12.945 -2.551 -17.801 1.00 66.12 88 ASP A N 1
ATOM 667 C CA . ASP A 1 88 ? 13.059 -3.286 -16.541 1.00 66.12 88 ASP A CA 1
ATOM 668 C C . ASP A 1 88 ? 12.814 -4.773 -16.837 1.00 66.12 88 ASP A C 1
ATOM 670 O O . ASP A 1 88 ? 11.885 -5.100 -17.578 1.00 66.12 88 ASP A O 1
ATOM 674 N N . ALA A 1 89 ? 13.683 -5.666 -16.363 1.00 67.56 89 ALA A N 1
ATOM 675 C CA . ALA A 1 89 ? 13.636 -7.112 -16.571 1.00 67.56 89 ALA A CA 1
ATOM 676 C C . ALA A 1 89 ? 13.111 -7.860 -15.331 1.00 67.56 89 ALA A C 1
ATOM 678 O O . ALA A 1 89 ? 12.821 -9.051 -15.433 1.00 67.56 89 ALA A O 1
ATOM 679 N N . ASP A 1 90 ? 12.928 -7.181 -14.195 1.00 79.56 90 ASP A N 1
ATOM 680 C CA . ASP A 1 90 ? 12.852 -7.836 -12.891 1.00 79.56 90 ASP A CA 1
ATOM 681 C C . ASP A 1 90 ? 11.604 -8.735 -12.736 1.00 79.56 90 ASP A C 1
ATOM 683 O O . ASP A 1 90 ? 10.463 -8.248 -12.796 1.00 79.56 90 ASP A O 1
ATOM 687 N N . PRO A 1 91 ? 11.772 -10.062 -12.557 1.00 83.19 91 PRO A N 1
ATOM 688 C CA . PRO A 1 91 ? 10.662 -10.980 -12.320 1.00 83.19 91 PRO A CA 1
ATOM 689 C C . PRO A 1 91 ? 10.047 -10.838 -10.919 1.00 83.19 91 PRO A C 1
ATOM 691 O O . PRO A 1 91 ? 8.995 -11.425 -10.665 1.00 83.19 91 PRO A O 1
ATOM 694 N N . SER A 1 92 ? 10.656 -10.077 -10.002 1.00 86.25 92 SER A N 1
ATOM 695 C CA . SER A 1 92 ? 10.120 -9.890 -8.653 1.00 86.25 92 SER A CA 1
ATOM 696 C C . SER A 1 92 ? 8.951 -8.910 -8.593 1.00 86.25 92 SER A C 1
ATOM 698 O O . SER A 1 92 ? 8.177 -8.965 -7.642 1.00 86.25 92 SER A O 1
ATOM 700 N N . LEU A 1 93 ? 8.804 -8.003 -9.565 1.00 84.19 93 LEU A N 1
ATOM 701 C CA . LEU A 1 93 ? 7.779 -6.951 -9.516 1.00 84.19 93 LEU A CA 1
ATOM 702 C C . LEU A 1 93 ? 6.349 -7.508 -9.455 1.00 84.19 93 LEU A C 1
ATOM 704 O O . LEU A 1 93 ? 5.597 -7.080 -8.580 1.00 84.19 93 LEU A O 1
ATOM 708 N N . PRO A 1 94 ? 5.955 -8.500 -10.281 1.00 87.88 94 PRO A N 1
ATOM 709 C CA . PRO A 1 94 ? 4.658 -9.154 -10.124 1.00 87.88 94 PRO A CA 1
ATOM 710 C C . PRO A 1 94 ? 4.481 -9.823 -8.756 1.00 87.88 94 PRO A C 1
ATOM 712 O O . PRO A 1 94 ? 3.375 -9.838 -8.224 1.00 87.88 94 PRO A O 1
ATOM 715 N N . ILE A 1 95 ? 5.554 -10.371 -8.172 1.00 90.62 95 ILE A N 1
ATOM 716 C CA . ILE A 1 95 ? 5.511 -11.018 -6.853 1.00 90.62 95 ILE A CA 1
ATOM 717 C C . ILE A 1 95 ? 5.231 -9.971 -5.769 1.00 90.62 95 ILE A C 1
ATOM 719 O O . ILE A 1 95 ? 4.304 -10.153 -4.983 1.00 90.62 95 ILE A O 1
ATOM 723 N N . LEU A 1 96 ? 5.964 -8.854 -5.781 1.00 91.44 96 LEU A N 1
ATOM 724 C CA . LEU A 1 96 ? 5.768 -7.735 -4.854 1.00 91.44 96 LEU A CA 1
ATOM 725 C C . LEU A 1 96 ? 4.378 -7.108 -5.010 1.00 91.44 96 LEU A C 1
ATOM 727 O O . LEU A 1 96 ? 3.703 -6.865 -4.016 1.00 91.44 96 LEU A O 1
ATOM 731 N N . ALA A 1 97 ? 3.911 -6.903 -6.245 1.00 92.00 97 ALA A N 1
ATOM 732 C CA . ALA A 1 97 ? 2.579 -6.360 -6.506 1.00 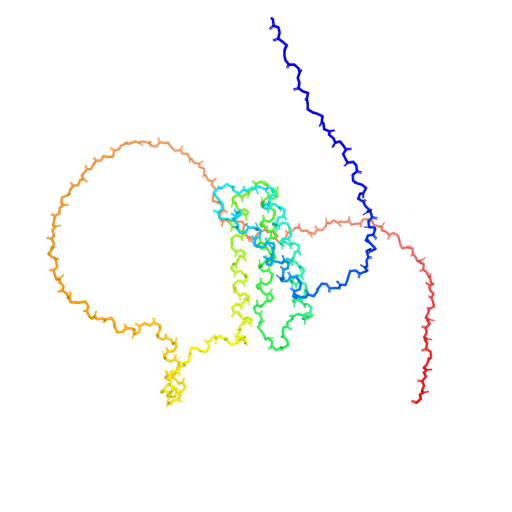92.00 97 ALA A CA 1
ATOM 733 C C . ALA A 1 97 ? 1.462 -7.281 -5.983 1.00 92.00 97 ALA A C 1
ATOM 735 O O . ALA A 1 97 ? 0.475 -6.800 -5.432 1.00 92.00 97 ALA A O 1
ATOM 736 N N . ASN A 1 98 ? 1.618 -8.603 -6.111 1.00 94.44 98 ASN A N 1
ATOM 737 C CA . ASN A 1 98 ? 0.662 -9.560 -5.554 1.00 94.44 98 ASN A CA 1
ATOM 738 C C . ASN A 1 98 ? 0.667 -9.547 -4.020 1.00 94.44 98 ASN A C 1
ATOM 740 O O . ASN A 1 98 ? -0.401 -9.491 -3.420 1.00 94.44 98 ASN A O 1
ATOM 744 N N . GLN A 1 99 ? 1.846 -9.541 -3.391 1.00 95.69 99 GLN A N 1
ATOM 745 C CA . GLN A 1 99 ? 1.965 -9.456 -1.929 1.00 95.69 99 GLN A CA 1
ATOM 746 C C . GLN A 1 99 ? 1.368 -8.152 -1.386 1.00 95.69 99 GLN A C 1
ATOM 748 O O . GLN A 1 99 ? 0.641 -8.171 -0.397 1.00 95.69 99 GLN A O 1
ATOM 753 N N . PHE A 1 100 ? 1.606 -7.035 -2.076 1.00 96.25 100 PHE A N 1
ATOM 754 C CA . PHE A 1 100 ? 1.018 -5.739 -1.752 1.00 96.25 100 PHE A CA 1
ATOM 755 C C . PHE A 1 100 ? -0.515 -5.774 -1.765 1.00 96.25 100 PHE A C 1
ATOM 757 O O . PHE A 1 100 ? -1.143 -5.286 -0.826 1.00 96.25 100 PHE A O 1
ATOM 764 N N . VAL A 1 101 ? -1.119 -6.382 -2.794 1.00 97.31 101 VAL A N 1
ATOM 765 C CA . VAL A 1 101 ? -2.577 -6.565 -2.875 1.00 97.31 101 VAL A CA 1
ATOM 766 C C . VAL A 1 101 ? -3.092 -7.427 -1.730 1.00 97.31 101 VAL A C 1
ATOM 768 O O . VAL A 1 101 ? -4.022 -7.015 -1.042 1.00 97.31 101 VAL A O 1
ATOM 771 N N . GLU A 1 102 ? -2.481 -8.591 -1.504 1.00 97.62 102 GLU A N 1
ATOM 772 C CA . GLU A 1 102 ? -2.908 -9.520 -0.454 1.00 97.62 102 GLU A CA 1
ATOM 773 C C . GLU A 1 102 ? -2.873 -8.853 0.930 1.00 97.62 102 GLU A C 1
ATOM 775 O O . GLU A 1 102 ? -3.851 -8.913 1.676 1.00 97.62 102 GLU A O 1
ATOM 780 N N . ASP A 1 103 ? -1.785 -8.159 1.267 1.00 97.94 103 ASP A N 1
ATOM 781 C CA . ASP A 1 103 ? -1.654 -7.497 2.565 1.00 97.94 103 ASP A CA 1
ATOM 782 C C . ASP A 1 103 ? -2.630 -6.319 2.717 1.00 97.94 103 ASP A C 1
ATOM 784 O O . ASP A 1 103 ? -3.212 -6.143 3.792 1.00 97.94 103 ASP A O 1
ATOM 788 N N . ALA A 1 104 ? -2.869 -5.542 1.652 1.00 98.25 104 ALA A N 1
ATOM 789 C CA . ALA A 1 104 ? -3.842 -4.449 1.662 1.00 98.25 104 ALA A CA 1
ATOM 790 C C . ALA A 1 104 ? -5.289 -4.956 1.827 1.00 98.25 104 ALA A C 1
ATOM 792 O O . ALA A 1 104 ? -6.055 -4.392 2.614 1.00 98.25 104 ALA A O 1
ATOM 793 N N . GLU A 1 105 ? -5.662 -6.045 1.149 1.00 98.31 105 GLU A N 1
ATOM 794 C CA . GLU A 1 105 ? -6.979 -6.680 1.287 1.00 98.31 105 GLU A CA 1
ATOM 795 C C . GLU A 1 105 ? -7.192 -7.251 2.693 1.00 98.31 105 GLU A C 1
ATOM 797 O O . GLU A 1 105 ? -8.236 -7.015 3.312 1.00 98.31 105 GLU A O 1
ATOM 802 N N . VAL A 1 106 ? -6.206 -7.982 3.226 1.00 98.44 106 VAL A N 1
ATOM 803 C CA . VAL A 1 106 ? -6.289 -8.563 4.575 1.00 98.44 106 VAL A CA 1
ATOM 804 C C . VAL A 1 106 ? -6.351 -7.453 5.623 1.00 98.44 106 VAL A C 1
ATOM 806 O O . VAL A 1 106 ? -7.141 -7.548 6.566 1.00 98.44 106 VAL A O 1
ATOM 809 N N . ALA A 1 107 ? -5.586 -6.374 5.445 1.00 98.44 107 ALA A N 1
ATOM 810 C CA . ALA A 1 107 ? -5.659 -5.202 6.305 1.00 98.44 107 ALA A CA 1
ATOM 811 C C . ALA A 1 107 ? -7.057 -4.572 6.292 1.00 98.44 107 ALA A C 1
ATOM 813 O O . ALA A 1 107 ? -7.648 -4.360 7.354 1.00 98.44 107 ALA A O 1
ATOM 814 N N . TYR A 1 108 ? -7.617 -4.322 5.107 1.00 98.56 108 TYR A N 1
ATOM 815 C CA . TYR A 1 108 ? -8.966 -3.783 4.964 1.00 98.56 108 TYR A CA 1
ATOM 816 C C . TYR A 1 108 ? -10.017 -4.692 5.622 1.00 98.56 108 TYR A C 1
ATOM 818 O O . TYR A 1 108 ? -10.847 -4.217 6.404 1.00 98.56 108 TYR A O 1
ATOM 826 N N . ALA A 1 109 ? -9.959 -6.004 5.377 1.00 98.56 109 ALA A N 1
ATOM 827 C CA . ALA A 1 109 ? -10.868 -6.977 5.978 1.00 98.56 109 ALA A CA 1
ATOM 828 C C . ALA A 1 109 ? -10.761 -7.003 7.515 1.00 98.56 109 ALA A C 1
ATOM 830 O O . ALA A 1 109 ? -11.783 -7.030 8.208 1.00 98.56 109 ALA A O 1
ATOM 831 N N . ALA A 1 110 ? -9.542 -6.928 8.059 1.00 98.56 110 ALA A N 1
ATOM 832 C CA . ALA A 1 110 ? -9.306 -6.848 9.496 1.00 98.56 110 ALA A CA 1
ATOM 833 C C . ALA A 1 110 ? -9.957 -5.595 10.101 1.00 98.56 110 ALA A C 1
ATOM 835 O O . ALA A 1 110 ? -10.741 -5.714 11.047 1.00 98.56 110 ALA A O 1
ATOM 836 N N . VAL A 1 111 ? -9.727 -4.413 9.516 1.00 98.44 111 VAL A N 1
ATOM 837 C CA . VAL A 1 111 ? -10.334 -3.152 9.985 1.00 98.44 111 VAL A CA 1
ATOM 838 C C . VAL A 1 111 ? -11.862 -3.208 9.891 1.00 98.44 111 VAL A C 1
ATOM 840 O O . VAL A 1 111 ? -12.550 -2.862 10.854 1.00 98.44 111 VAL A O 1
ATOM 843 N N . LYS A 1 112 ? -12.403 -3.724 8.778 1.00 98.38 112 LYS A N 1
ATOM 844 C CA . LYS A 1 112 ? -13.846 -3.920 8.568 1.00 98.38 112 LYS A CA 1
ATOM 845 C C . LYS A 1 112 ? -14.476 -4.810 9.642 1.00 98.38 112 LYS A C 1
ATOM 847 O O . LYS A 1 112 ? -15.574 -4.523 10.105 1.00 98.38 112 LYS A O 1
ATOM 852 N N . SER A 1 113 ? -13.773 -5.860 10.064 1.00 98.44 113 SER A N 1
ATOM 853 C CA . SER A 1 113 ? -14.221 -6.779 11.122 1.00 98.44 113 SER A CA 1
ATOM 854 C C . SER A 1 113 ? -14.066 -6.233 12.551 1.00 98.44 113 SER A C 1
ATOM 856 O O . SER A 1 113 ? -14.376 -6.932 13.510 1.00 98.44 113 SER A O 1
ATOM 858 N N . GLY A 1 114 ? -13.577 -4.999 12.719 1.00 97.94 114 GLY A N 1
ATOM 859 C CA . GLY A 1 114 ? -13.333 -4.390 14.030 1.00 97.94 114 GLY A CA 1
ATOM 860 C C . GLY A 1 114 ? -11.973 -4.728 14.647 1.00 97.94 114 GLY A C 1
ATOM 861 O O . GLY A 1 114 ? -11.658 -4.231 15.726 1.00 97.94 114 GLY A O 1
ATOM 862 N N . GLN A 1 115 ? -11.124 -5.499 13.962 1.00 98.44 115 GLN A N 1
ATOM 863 C CA . GLN A 1 115 ? -9.768 -5.838 14.405 1.00 98.44 115 GLN A CA 1
ATOM 864 C C . GLN A 1 115 ? -8.776 -4.714 14.062 1.00 98.44 115 GLN A C 1
ATOM 866 O O . GLN A 1 115 ? -7.825 -4.907 13.303 1.00 98.44 115 GLN A O 1
ATOM 871 N N . LEU A 1 116 ? -9.003 -3.516 14.614 1.00 98.44 116 LEU A N 1
ATOM 872 C CA . LEU A 1 116 ? -8.271 -2.299 14.241 1.00 98.44 116 LEU A CA 1
ATOM 873 C C . LEU A 1 116 ? -6.759 -2.415 14.475 1.00 98.44 116 LEU A C 1
ATOM 875 O O . LEU A 1 116 ? -5.985 -2.112 13.575 1.00 98.44 116 LEU A O 1
ATOM 879 N N . ALA A 1 117 ? -6.328 -2.897 15.644 1.00 98.00 117 ALA A N 1
ATOM 880 C CA . ALA A 1 117 ? -4.903 -3.028 15.963 1.00 98.00 117 ALA A CA 1
ATOM 881 C C . ALA A 1 117 ? -4.170 -3.970 14.989 1.00 98.00 117 ALA A C 1
ATOM 883 O O . ALA A 1 117 ? -3.063 -3.666 14.541 1.00 98.00 117 ALA A O 1
ATOM 884 N N . TYR A 1 118 ? -4.813 -5.082 14.618 1.00 98.38 118 TYR A N 1
ATOM 885 C CA . TYR A 1 118 ? -4.271 -6.024 13.642 1.00 98.38 118 TYR A CA 1
ATOM 886 C C . TYR A 1 118 ? -4.224 -5.411 12.237 1.00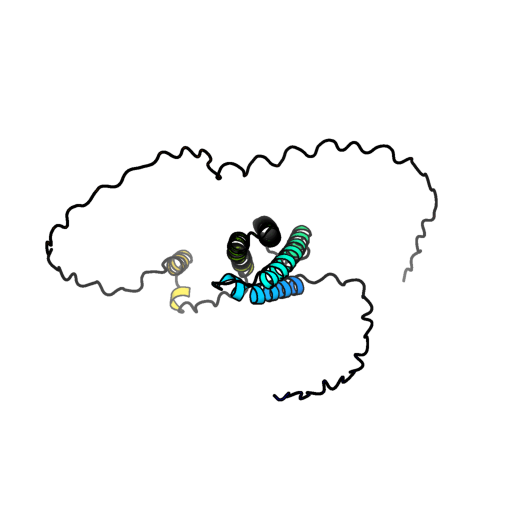 98.38 118 TYR A C 1
ATOM 888 O O . TYR A 1 118 ? -3.174 -5.438 11.597 1.00 98.38 118 TYR A O 1
ATOM 896 N N . GLY A 1 119 ? -5.309 -4.768 11.796 1.00 98.38 119 GLY A N 1
ATOM 897 C CA . GLY A 1 119 ? -5.348 -4.057 10.518 1.00 98.38 119 GLY A CA 1
ATOM 898 C C . GLY A 1 119 ? -4.267 -2.979 10.408 1.00 98.38 119 GLY A C 1
ATOM 899 O O . GLY A 1 119 ? -3.532 -2.945 9.429 1.00 98.38 119 GLY A O 1
ATOM 900 N N . VAL A 1 120 ? -4.080 -2.168 11.453 1.00 98.25 120 VAL A N 1
ATOM 901 C CA . VAL A 1 120 ? -3.009 -1.159 11.522 1.00 98.25 120 VAL A CA 1
ATOM 902 C C . VAL A 1 120 ? -1.621 -1.805 11.438 1.00 98.25 120 VAL A C 1
ATOM 904 O O . VAL A 1 120 ? -0.747 -1.278 10.753 1.00 98.25 120 VAL A O 1
ATOM 907 N N . SER A 1 121 ? -1.400 -2.954 12.086 1.00 97.94 121 SER A N 1
ATOM 908 C CA . SER A 1 121 ? -0.118 -3.668 11.990 1.00 97.94 121 SER A CA 1
ATOM 909 C C . SER A 1 121 ? 0.192 -4.136 10.562 1.00 97.94 121 SER A C 1
ATOM 911 O O . SER A 1 121 ? 1.325 -3.982 10.107 1.00 97.94 121 SER A O 1
ATOM 913 N N . LEU A 1 122 ? -0.820 -4.609 9.826 1.00 97.94 122 LEU A N 1
ATOM 914 C CA . LEU A 1 122 ? -0.683 -4.991 8.421 1.00 97.94 122 LEU A CA 1
ATOM 915 C C . LEU A 1 122 ? -0.427 -3.769 7.531 1.00 97.94 122 LEU A C 1
ATOM 917 O O . LEU A 1 122 ? 0.510 -3.782 6.740 1.00 97.94 122 LEU A O 1
ATOM 921 N N . LEU A 1 123 ? -1.167 -2.673 7.717 1.00 97.75 123 LEU A N 1
ATOM 922 C CA . LEU A 1 123 ? -0.957 -1.432 6.956 1.00 97.75 123 LEU A CA 1
ATOM 923 C C . LEU A 1 123 ? 0.453 -0.851 7.145 1.00 97.75 123 LEU A C 1
ATOM 925 O O . LEU A 1 123 ? 1.007 -0.271 6.216 1.00 97.75 123 LEU A O 1
ATOM 929 N N . ARG A 1 124 ? 1.078 -1.040 8.315 1.00 96.88 124 ARG A N 1
ATOM 930 C CA . ARG A 1 124 ? 2.496 -0.693 8.503 1.00 96.88 124 ARG A CA 1
ATOM 931 C C . ARG A 1 124 ? 3.404 -1.562 7.634 1.00 96.88 124 ARG A C 1
ATOM 933 O O . ARG A 1 124 ? 4.294 -1.023 6.986 1.00 96.88 124 ARG A O 1
ATOM 940 N N . SER A 1 125 ? 3.170 -2.874 7.569 1.00 95.88 125 SER A N 1
ATOM 941 C CA . SER A 1 125 ? 3.979 -3.774 6.729 1.00 95.88 125 SER A CA 1
ATOM 942 C C . SER A 1 125 ? 3.880 -3.455 5.233 1.00 95.88 125 SER A C 1
ATOM 944 O O . SER A 1 125 ? 4.868 -3.583 4.514 1.00 95.88 125 SER A O 1
ATOM 946 N N . VAL A 1 126 ? 2.738 -2.915 4.793 1.00 96.12 126 VAL A N 1
ATOM 947 C CA . VAL A 1 126 ? 2.499 -2.502 3.405 1.00 96.12 126 VAL A CA 1
ATOM 948 C C . VAL A 1 126 ? 3.490 -1.427 2.926 1.00 96.12 126 VAL A C 1
ATOM 950 O O . VAL A 1 126 ? 3.882 -1.435 1.760 1.00 96.12 126 VAL A O 1
ATOM 953 N N . THR A 1 127 ? 3.982 -0.557 3.817 1.00 94.12 127 THR A N 1
ATOM 954 C CA . THR A 1 127 ? 5.042 0.420 3.478 1.00 94.12 127 THR A CA 1
ATOM 955 C C . THR A 1 127 ? 6.334 -0.242 2.989 1.00 94.12 127 THR A C 1
ATOM 957 O O . THR A 1 127 ? 7.028 0.317 2.139 1.00 94.12 127 THR A O 1
ATOM 960 N N . GLY A 1 128 ? 6.629 -1.457 3.466 1.00 94.56 128 GLY A N 1
ATOM 961 C CA . GLY A 1 128 ? 7.785 -2.238 3.037 1.00 94.56 128 GLY A CA 1
ATOM 962 C C . GLY A 1 128 ? 7.724 -2.613 1.556 1.00 94.56 128 GLY A C 1
ATOM 963 O O . GLY A 1 128 ? 8.754 -2.593 0.886 1.00 94.56 128 GLY A O 1
ATOM 964 N N . HIS A 1 129 ? 6.527 -2.861 1.015 1.00 94.56 129 HIS A N 1
ATOM 965 C CA . HIS A 1 129 ? 6.339 -3.146 -0.413 1.00 94.56 129 HIS A CA 1
ATOM 966 C C . HIS A 1 129 ? 6.634 -1.925 -1.281 1.00 94.56 129 HIS A C 1
ATOM 968 O O . HIS A 1 129 ? 7.266 -2.060 -2.328 1.00 94.56 129 HIS A O 1
ATOM 974 N N . CYS A 1 130 ? 6.247 -0.728 -0.826 1.00 90.88 130 CYS A N 1
ATOM 975 C CA . CYS A 1 130 ? 6.591 0.518 -1.508 1.00 90.88 130 CYS A CA 1
ATOM 976 C C . CYS A 1 130 ? 8.115 0.690 -1.575 1.00 90.88 130 CYS A C 1
ATOM 978 O O . CYS A 1 130 ? 8.659 0.900 -2.655 1.00 90.88 130 CYS A O 1
ATOM 980 N N . ILE A 1 131 ? 8.814 0.520 -0.446 1.00 91.12 131 ILE A N 1
ATOM 981 C CA . ILE A 1 131 ? 10.282 0.613 -0.386 1.00 91.12 131 ILE A CA 1
ATOM 982 C C . ILE A 1 131 ? 10.935 -0.440 -1.293 1.00 91.12 131 ILE A C 1
ATOM 984 O O . ILE A 1 131 ? 11.836 -0.118 -2.065 1.00 91.12 131 ILE A O 1
ATOM 988 N N . ALA A 1 132 ? 10.468 -1.689 -1.250 1.00 90.06 132 ALA A N 1
ATOM 989 C CA . ALA A 1 132 ? 11.018 -2.770 -2.066 1.00 90.06 132 ALA A CA 1
ATOM 990 C C . ALA A 1 132 ? 10.821 -2.533 -3.573 1.00 90.06 132 ALA A C 1
ATOM 992 O O . ALA A 1 132 ? 11.704 -2.854 -4.364 1.00 90.06 132 ALA A O 1
ATOM 993 N N . CYS A 1 133 ? 9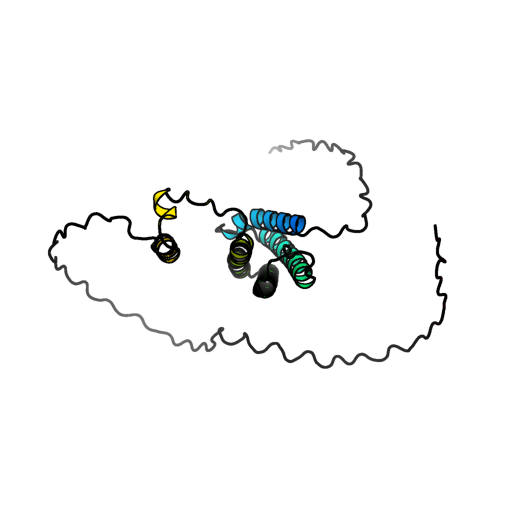.685 -1.958 -3.978 1.00 86.38 133 CYS A N 1
ATOM 994 C CA . CYS A 1 133 ? 9.432 -1.616 -5.374 1.00 86.38 133 CYS A CA 1
ATOM 995 C C . CYS A 1 133 ? 10.271 -0.409 -5.822 1.00 86.38 133 CYS A C 1
ATOM 997 O O . CYS A 1 133 ? 10.888 -0.452 -6.885 1.00 86.38 133 CYS A O 1
ATOM 999 N N . HIS A 1 134 ? 10.333 0.651 -5.008 1.00 85.81 134 HIS A N 1
ATOM 1000 C CA . HIS A 1 134 ? 11.067 1.873 -5.346 1.00 85.81 134 HIS A CA 1
ATOM 1001 C C . HIS A 1 134 ? 12.582 1.656 -5.389 1.00 85.81 134 HIS A C 1
ATOM 1003 O O . HIS A 1 134 ? 13.224 2.093 -6.336 1.00 85.81 134 HIS A O 1
ATOM 1009 N N . THR A 1 135 ? 13.154 0.890 -4.456 1.00 84.38 135 THR A N 1
ATOM 1010 C CA . THR A 1 135 ? 14.602 0.595 -4.459 1.00 84.38 135 THR A CA 1
ATOM 1011 C C . THR A 1 135 ? 15.055 -0.245 -5.657 1.00 84.38 135 THR A C 1
ATOM 1013 O O . THR A 1 135 ? 16.224 -0.194 -6.025 1.00 84.38 135 THR A O 1
ATOM 1016 N N . ARG A 1 136 ? 14.145 -0.996 -6.294 1.00 79.25 136 ARG A N 1
ATOM 1017 C CA . ARG A 1 136 ? 14.434 -1.781 -7.506 1.00 79.25 136 ARG A CA 1
ATOM 1018 C C . ARG A 1 136 ? 14.309 -0.963 -8.792 1.00 79.25 136 ARG A C 1
ATOM 1020 O O . ARG A 1 136 ? 15.110 -1.144 -9.699 1.00 79.25 136 ARG A O 1
ATOM 1027 N N . HIS A 1 137 ? 13.327 -0.063 -8.871 1.00 70.81 137 HIS A N 1
ATOM 1028 C CA . HIS A 1 137 ? 13.101 0.782 -10.052 1.00 70.81 137 HIS A CA 1
ATOM 1029 C C . HIS A 1 137 ? 13.984 2.039 -10.098 1.00 70.81 137 HIS A C 1
ATOM 1031 O O . HIS A 1 137 ? 14.273 2.530 -11.187 1.00 70.81 137 HIS A O 1
ATOM 1037 N N . GLU A 1 138 ? 14.447 2.557 -8.957 1.00 59.50 138 GLU A N 1
ATOM 1038 C CA . GLU A 1 138 ? 15.354 3.718 -8.914 1.00 59.50 138 GLU A CA 1
ATOM 1039 C C . GLU A 1 138 ? 16.798 3.397 -9.323 1.00 59.50 138 GLU A C 1
ATOM 1041 O O . GLU A 1 138 ? 17.664 4.263 -9.252 1.00 59.50 138 GLU A O 1
ATOM 1046 N N . ALA A 1 139 ? 17.060 2.205 -9.869 1.00 51.91 139 ALA A N 1
ATOM 1047 C CA . ALA A 1 139 ? 18.356 1.841 -10.441 1.00 51.91 139 ALA A CA 1
ATOM 1048 C C . ALA A 1 139 ? 18.860 2.803 -11.544 1.00 51.91 139 ALA A C 1
ATOM 1050 O O . ALA A 1 139 ? 20.025 2.715 -11.924 1.00 51.91 139 ALA A O 1
ATOM 1051 N N . ASN A 1 140 ? 18.027 3.740 -12.029 1.00 46.66 140 ASN A N 1
ATOM 1052 C CA . ASN A 1 140 ? 18.384 4.670 -13.103 1.00 46.66 140 ASN A CA 1
ATOM 1053 C C . ASN A 1 140 ? 18.166 6.165 -12.794 1.00 46.66 140 ASN A C 1
ATOM 1055 O O . ASN A 1 140 ? 18.541 6.985 -13.632 1.00 46.66 140 ASN A O 1
ATOM 1059 N N . SER A 1 141 ? 17.567 6.567 -11.664 1.00 49.03 141 SER A N 1
ATOM 1060 C CA . SER A 1 141 ? 17.648 7.983 -11.276 1.00 49.03 141 SER A CA 1
ATOM 1061 C C . SER A 1 141 ? 18.968 8.119 -10.560 1.00 49.03 141 SER A C 1
ATOM 1063 O O . SER A 1 141 ? 19.030 7.638 -9.437 1.00 49.03 141 SER A O 1
ATOM 1065 N N . GLU A 1 142 ? 19.995 8.644 -11.241 1.00 52.03 142 GLU A N 1
ATOM 1066 C CA . GLU A 1 142 ? 21.290 9.058 -10.684 1.00 52.03 142 GLU A CA 1
ATOM 1067 C C . GLU A 1 142 ? 21.284 8.974 -9.156 1.00 52.03 142 GLU A C 1
ATOM 1069 O O . GLU A 1 142 ? 20.959 9.952 -8.479 1.00 52.03 142 GLU A O 1
ATOM 1074 N N . LEU A 1 143 ? 21.558 7.782 -8.596 1.00 52.88 143 LEU A N 1
ATOM 1075 C CA . LEU A 1 143 ? 21.890 7.684 -7.181 1.00 52.88 143 LEU A CA 1
ATOM 1076 C C . LEU A 1 143 ? 22.992 8.711 -7.067 1.00 52.88 143 LEU A C 1
ATOM 1078 O O . LEU A 1 143 ? 23.942 8.539 -7.839 1.00 52.88 143 LEU A O 1
ATOM 1082 N N . PRO A 1 144 ? 22.818 9.798 -6.284 1.00 49.69 144 PRO A N 1
ATOM 1083 C CA . PRO A 1 144 ? 23.701 10.947 -6.335 1.00 49.69 144 PRO A CA 1
ATOM 1084 C C . PRO A 1 144 ? 25.084 10.360 -6.289 1.00 49.69 144 PRO A C 1
ATOM 1086 O O . PRO A 1 144 ? 25.437 9.716 -5.298 1.00 49.69 144 PRO A O 1
ATOM 1089 N N . SER A 1 145 ? 25.761 10.414 -7.439 1.00 54.75 145 SER A N 1
ATOM 1090 C CA . SER A 1 145 ? 27.049 9.779 -7.603 1.00 54.75 145 SER A CA 1
ATOM 1091 C C . SER A 1 145 ? 27.847 10.494 -6.550 1.00 54.75 145 SER A C 1
ATOM 1093 O O . SER A 1 145 ? 28.134 11.677 -6.743 1.00 54.75 145 SER A O 1
ATOM 1095 N N . PHE A 1 146 ? 28.107 9.846 -5.408 1.00 57.91 146 PHE A N 1
ATOM 1096 C CA . PHE A 1 146 ? 29.034 10.382 -4.432 1.00 57.91 146 PHE A CA 1
ATOM 1097 C C . PHE A 1 146 ? 30.240 10.705 -5.284 1.00 57.91 146 PHE A C 1
ATOM 1099 O O . PHE A 1 146 ? 30.720 9.772 -5.928 1.00 57.91 146 PHE A O 1
ATOM 1106 N N . PRO A 1 147 ? 30.612 11.987 -5.450 1.00 66.38 147 PRO A N 1
ATOM 1107 C CA . PRO A 1 147 ? 31.638 12.347 -6.402 1.00 66.38 147 PRO A CA 1
ATOM 1108 C C . PRO A 1 147 ? 32.895 11.668 -5.890 1.00 66.38 147 PRO A C 1
ATOM 1110 O O . PRO A 1 147 ? 33.530 12.136 -4.943 1.00 66.38 147 PRO A O 1
ATOM 1113 N N . LEU A 1 148 ? 33.172 10.480 -6.428 1.00 73.69 148 LEU A N 1
ATOM 1114 C CA . LEU A 1 148 ? 34.277 9.682 -5.971 1.00 73.69 148 LEU A CA 1
ATOM 1115 C C . LEU A 1 148 ? 35.492 10.530 -6.324 1.00 73.69 148 LEU A C 1
ATOM 1117 O O . LEU A 1 148 ? 35.569 11.095 -7.421 1.00 73.69 148 LEU A O 1
ATOM 1121 N N . SER A 1 149 ? 36.390 10.735 -5.357 1.00 78.56 149 SER A N 1
ATOM 1122 C CA . SER A 1 149 ? 37.516 11.644 -5.578 1.00 78.56 149 SER A CA 1
ATOM 1123 C C . SER A 1 149 ? 38.242 11.244 -6.871 1.00 78.56 149 SER A C 1
ATOM 1125 O O . SER A 1 149 ? 38.306 10.048 -7.158 1.00 78.56 149 SER A O 1
ATOM 1127 N N . PRO A 1 150 ? 38.842 12.169 -7.638 1.00 78.88 150 PRO A N 1
ATOM 1128 C CA . PRO A 1 150 ? 39.492 11.842 -8.913 1.00 78.88 150 PRO A CA 1
ATOM 1129 C C . PRO A 1 150 ? 40.491 10.673 -8.835 1.00 78.88 150 PRO A C 1
ATOM 1131 O O . PRO A 1 150 ? 40.726 9.987 -9.823 1.00 78.88 150 PRO A O 1
ATOM 1134 N N . LYS A 1 151 ? 41.039 10.405 -7.641 1.00 77.44 151 LYS A N 1
ATOM 1135 C CA . LYS A 1 151 ? 41.931 9.277 -7.345 1.00 77.44 151 LYS A CA 1
ATOM 1136 C C . LYS A 1 151 ? 41.260 7.904 -7.470 1.00 77.44 151 LYS A C 1
ATOM 1138 O O . LYS A 1 151 ? 41.922 6.941 -7.821 1.00 77.44 151 LYS A O 1
ATOM 1143 N N . THR A 1 152 ? 39.960 7.809 -7.215 1.00 81.31 152 THR A N 1
ATOM 1144 C CA . THR A 1 152 ? 39.192 6.555 -7.329 1.00 81.31 152 THR A CA 1
ATOM 1145 C C . THR A 1 152 ? 38.951 6.130 -8.778 1.00 81.31 152 THR A C 1
ATOM 1147 O O . THR A 1 152 ? 38.826 4.941 -9.051 1.00 81.31 152 THR A O 1
ATOM 1150 N N . ASN A 1 153 ? 38.981 7.074 -9.726 1.00 80.69 153 ASN A N 1
ATOM 1151 C CA . ASN A 1 153 ? 38.892 6.767 -11.156 1.00 80.69 153 ASN A CA 1
ATOM 1152 C C . ASN A 1 153 ? 40.149 6.058 -11.684 1.00 80.69 153 ASN A C 1
ATOM 1154 O O . ASN A 1 153 ? 40.089 5.423 -12.731 1.00 80.69 153 ASN A O 1
ATOM 1158 N N . ALA A 1 154 ? 41.276 6.168 -10.969 1.00 87.12 154 ALA A N 1
ATOM 1159 C CA . ALA A 1 154 ? 42.516 5.466 -11.292 1.00 87.12 154 ALA A CA 1
ATOM 1160 C C . ALA A 1 154 ? 42.576 4.043 -10.707 1.00 87.12 154 ALA A C 1
ATOM 1162 O O . ALA A 1 154 ? 43.489 3.292 -11.043 1.00 87.12 154 ALA A O 1
ATOM 1163 N N . LEU A 1 155 ? 41.629 3.680 -9.836 1.00 83.88 155 LEU A N 1
ATOM 1164 C CA . LEU A 1 155 ? 41.549 2.349 -9.241 1.00 83.88 155 LEU A CA 1
ATOM 1165 C C . LEU A 1 155 ? 40.893 1.361 -10.209 1.00 83.88 155 LEU A C 1
ATOM 1167 O O . LEU A 1 155 ? 40.010 1.716 -10.994 1.00 83.88 155 LEU A O 1
ATOM 1171 N N . GLY A 1 156 ? 41.313 0.100 -10.141 1.00 86.50 156 GLY A N 1
ATOM 1172 C CA . GLY A 1 156 ? 40.696 -0.983 -10.896 1.00 86.50 156 GLY A CA 1
ATOM 1173 C C . GLY A 1 156 ? 39.240 -1.209 -10.476 1.00 86.50 156 GLY A C 1
ATOM 1174 O O . GLY A 1 156 ? 38.832 -0.884 -9.364 1.00 86.50 156 GLY A O 1
ATOM 1175 N N . ARG A 1 157 ? 38.432 -1.824 -11.352 1.00 77.38 157 ARG A N 1
ATOM 1176 C CA . ARG A 1 157 ? 36.998 -2.076 -11.085 1.00 77.38 157 ARG A CA 1
ATOM 1177 C C . ARG A 1 157 ? 36.730 -2.829 -9.773 1.00 77.38 157 ARG A C 1
ATOM 1179 O O . ARG A 1 157 ? 35.689 -2.620 -9.164 1.00 77.38 157 ARG A O 1
ATOM 1186 N N . VAL A 1 158 ? 37.649 -3.703 -9.358 1.00 82.06 158 VAL A N 1
ATOM 1187 C CA . VAL A 1 158 ? 37.539 -4.467 -8.103 1.00 82.06 158 VAL A CA 1
ATOM 1188 C C . VAL A 1 158 ? 37.789 -3.566 -6.892 1.00 82.06 158 VAL A C 1
ATOM 1190 O O . VAL A 1 158 ? 36.976 -3.539 -5.981 1.00 82.06 158 VAL A O 1
ATOM 1193 N N . GLU A 1 159 ? 38.832 -2.739 -6.930 1.00 78.62 159 GLU A N 1
ATOM 1194 C CA . GLU A 1 159 ? 39.163 -1.784 -5.860 1.00 78.62 159 GLU A CA 1
ATOM 1195 C C . GLU A 1 159 ? 38.073 -0.712 -5.689 1.00 78.62 159 GLU A C 1
ATOM 1197 O O . GLU A 1 159 ? 37.776 -0.274 -4.579 1.00 78.62 159 GLU A O 1
ATOM 1202 N N . GLN A 1 160 ? 37.428 -0.313 -6.791 1.00 79.31 160 GLN A N 1
ATOM 1203 C CA . GLN A 1 160 ? 36.244 0.548 -6.746 1.00 79.31 160 GLN A CA 1
ATOM 1204 C C . GLN A 1 160 ? 35.062 -0.138 -6.048 1.00 79.31 160 GLN A C 1
ATOM 1206 O O . GLN A 1 160 ? 34.356 0.510 -5.278 1.00 79.31 160 GLN A O 1
ATOM 1211 N N . ALA A 1 161 ? 34.849 -1.436 -6.288 1.00 77.81 161 ALA A N 1
ATOM 1212 C CA . ALA A 1 161 ? 33.811 -2.200 -5.603 1.00 77.81 161 ALA A CA 1
ATOM 1213 C C . ALA A 1 161 ? 34.123 -2.352 -4.106 1.00 77.81 161 ALA A C 1
ATOM 1215 O O . ALA A 1 161 ? 33.226 -2.170 -3.284 1.00 77.81 161 ALA A O 1
ATOM 1216 N N . ASP A 1 162 ? 35.382 -2.590 -3.736 1.00 78.00 162 ASP A N 1
ATOM 1217 C CA . ASP A 1 162 ? 35.803 -2.696 -2.334 1.00 78.00 162 ASP A CA 1
ATOM 1218 C C . ASP A 1 162 ? 35.547 -1.389 -1.563 1.00 78.00 162 ASP A C 1
ATOM 1220 O O . ASP A 1 162 ? 35.011 -1.421 -0.455 1.00 78.00 162 ASP A O 1
ATOM 1224 N N . LEU A 1 163 ? 35.798 -0.227 -2.180 1.00 75.38 163 LEU A N 1
ATOM 1225 C CA . LEU A 1 163 ? 35.482 1.082 -1.587 1.00 75.38 163 LEU A CA 1
ATOM 1226 C C . LEU A 1 163 ? 33.983 1.307 -1.341 1.00 75.38 163 LEU A C 1
ATOM 1228 O O . LEU A 1 163 ? 33.615 2.009 -0.401 1.00 75.38 163 LEU A O 1
ATOM 1232 N N . ILE A 1 164 ? 33.118 0.742 -2.185 1.00 73.31 164 ILE A N 1
ATOM 1233 C CA . ILE A 1 164 ? 31.658 0.852 -2.041 1.00 73.31 164 ILE A CA 1
ATOM 1234 C C . ILE A 1 164 ? 31.137 -0.163 -1.009 1.00 73.31 164 ILE A C 1
ATOM 1236 O O . ILE A 1 164 ? 30.131 0.089 -0.343 1.00 73.31 164 ILE A O 1
ATOM 1240 N N . THR A 1 165 ? 31.824 -1.299 -0.854 1.00 72.88 165 THR A N 1
ATOM 1241 C CA . THR A 1 165 ? 31.382 -2.431 -0.022 1.00 72.88 165 THR A CA 1
ATOM 1242 C C . THR A 1 165 ? 31.979 -2.421 1.392 1.00 72.88 165 THR A C 1
ATOM 1244 O O . THR A 1 165 ? 31.485 -3.155 2.247 1.00 72.88 165 THR A O 1
ATOM 1247 N N . GLU A 1 166 ? 32.965 -1.563 1.690 1.00 61.53 166 GLU A N 1
ATOM 1248 C CA . GLU A 1 166 ? 33.431 -1.269 3.057 1.00 61.53 166 GLU A CA 1
ATOM 1249 C C . GLU A 1 166 ? 32.800 0.020 3.639 1.00 61.53 166 GLU A C 1
ATOM 1251 O O . GLU A 1 166 ? 33.461 1.059 3.751 1.00 61.53 166 GLU A O 1
ATOM 1256 N N . PRO A 1 167 ? 31.541 0.002 4.120 1.00 52.94 167 PRO A N 1
ATOM 1257 C CA . PRO A 1 167 ? 30.998 1.087 4.925 1.00 52.94 167 PRO A CA 1
ATOM 1258 C C . PRO A 1 167 ? 31.578 0.984 6.343 1.00 52.94 167 PRO A C 1
ATOM 1260 O O . PRO A 1 167 ? 30.878 0.599 7.278 1.00 52.94 167 PRO A O 1
ATOM 1263 N N . GLY A 1 168 ? 32.876 1.235 6.542 1.00 51.91 168 GLY A N 1
ATOM 1264 C CA . GLY A 1 168 ? 33.424 0.969 7.873 1.00 51.91 168 GLY A CA 1
ATOM 1265 C C . GLY A 1 168 ? 34.872 1.281 8.189 1.00 51.91 168 GLY A C 1
ATOM 1266 O O . GLY A 1 168 ? 35.157 1.410 9.376 1.00 51.91 168 GLY A O 1
ATOM 1267 N N . ASN A 1 169 ? 35.773 1.482 7.227 1.00 48.03 169 ASN A N 1
ATOM 1268 C CA . ASN A 1 169 ? 37.145 1.871 7.572 1.00 48.03 169 ASN A CA 1
ATOM 1269 C C . ASN A 1 169 ? 37.285 3.397 7.710 1.00 48.03 169 ASN A C 1
ATOM 1271 O O . ASN A 1 169 ? 38.223 4.027 7.229 1.00 48.03 169 ASN A O 1
ATOM 1275 N N . SER A 1 170 ? 36.309 4.018 8.383 1.00 47.78 170 SER A N 1
ATOM 1276 C CA . SER A 1 170 ? 36.572 5.277 9.065 1.00 47.78 170 SER A CA 1
ATOM 1277 C C . SER A 1 170 ? 37.564 4.926 10.154 1.00 47.78 170 SER A C 1
ATOM 1279 O O . SER A 1 170 ? 37.233 4.162 11.061 1.00 47.78 170 SER A O 1
ATOM 1281 N N . THR A 1 171 ? 38.780 5.435 10.010 1.00 55.09 171 THR A N 1
ATOM 1282 C CA . THR A 1 171 ? 39.865 5.422 10.980 1.00 55.09 171 THR A CA 1
ATOM 1283 C C . THR A 1 171 ? 39.320 5.777 12.363 1.00 55.09 171 THR A C 1
ATOM 1285 O O . THR A 1 171 ? 39.340 6.933 12.784 1.00 55.09 171 THR A O 1
ATOM 1288 N N . ARG A 1 172 ? 38.780 4.793 13.089 1.00 46.12 172 ARG A N 1
ATOM 1289 C CA . ARG A 1 172 ? 38.473 4.948 14.502 1.00 46.12 172 ARG A CA 1
ATOM 1290 C C . ARG A 1 172 ? 39.833 5.153 15.152 1.00 46.12 172 ARG A C 1
ATOM 1292 O O . ARG A 1 172 ? 40.669 4.255 15.038 1.00 46.12 172 ARG A O 1
ATOM 1299 N N . PRO A 1 173 ? 40.097 6.291 15.815 1.00 51.28 173 PRO A N 1
ATOM 1300 C CA . PRO A 1 173 ? 41.262 6.369 16.674 1.00 51.28 173 PRO A CA 1
ATOM 1301 C C . PRO A 1 173 ? 41.156 5.205 17.658 1.00 51.28 173 PRO A C 1
ATOM 1303 O O . PRO A 1 173 ? 40.122 5.032 18.310 1.00 51.28 173 PRO A O 1
ATOM 1306 N N . SER A 1 174 ? 42.190 4.361 17.680 1.00 48.22 174 SER A N 1
ATOM 1307 C CA . SER A 1 174 ? 42.288 3.210 18.570 1.00 48.22 174 SER A CA 1
ATOM 1308 C C . SER A 1 174 ? 41.811 3.602 19.968 1.00 48.22 174 SER A C 1
ATOM 1310 O O . SER A 1 174 ? 42.358 4.551 20.541 1.00 48.22 174 SER A O 1
ATOM 1312 N N . PRO A 1 175 ? 40.808 2.917 20.546 1.00 51.09 175 PRO A N 1
ATOM 1313 C CA . PRO A 1 175 ? 40.463 3.148 21.932 1.00 51.09 175 PRO A CA 1
ATOM 1314 C C . PRO A 1 175 ? 41.674 2.736 22.766 1.00 51.09 175 PRO A C 1
ATOM 1316 O O . PRO A 1 175 ? 42.008 1.557 22.870 1.00 51.09 175 PRO A O 1
ATOM 1319 N N . SER A 1 176 ? 42.354 3.731 23.333 1.00 55.75 176 SER A N 1
ATOM 1320 C CA . SER A 1 176 ? 43.300 3.537 24.423 1.00 55.75 176 SER A CA 1
ATOM 1321 C C . SER A 1 176 ? 42.608 2.687 25.484 1.00 55.75 176 SER A C 1
ATOM 1323 O O . SER A 1 176 ? 41.619 3.100 26.095 1.00 55.75 176 SER A O 1
ATOM 1325 N N . ILE A 1 177 ? 43.086 1.453 25.633 1.00 54.38 177 ILE A N 1
ATOM 1326 C CA . ILE A 1 177 ? 42.597 0.475 26.596 1.00 54.38 177 ILE A CA 1
ATOM 1327 C C . ILE A 1 177 ? 42.888 1.030 27.993 1.00 54.38 177 ILE A C 1
ATOM 1329 O O . ILE A 1 177 ? 43.944 0.788 28.575 1.00 54.38 177 ILE A O 1
ATOM 1333 N N . ARG A 1 178 ? 41.937 1.771 28.568 1.00 57.00 178 ARG A N 1
ATOM 1334 C CA . ARG A 1 178 ? 41.904 2.014 30.011 1.00 57.00 178 ARG A CA 1
ATOM 1335 C C . ARG A 1 178 ? 41.272 0.796 30.676 1.00 57.00 178 ARG A C 1
ATOM 1337 O O . ARG A 1 178 ? 40.052 0.678 30.767 1.00 57.00 178 ARG A O 1
ATOM 1344 N N . ARG A 1 179 ? 42.134 -0.116 31.144 1.00 57.78 179 ARG A N 1
ATOM 1345 C CA . ARG A 1 179 ? 41.793 -1.138 32.144 1.00 57.78 179 ARG A CA 1
ATOM 1346 C C . ARG A 1 179 ? 41.065 -0.460 33.306 1.00 57.78 179 ARG A C 1
ATOM 1348 O O . ARG A 1 179 ? 41.668 0.323 34.032 1.00 57.78 179 ARG A O 1
ATOM 1355 N N . SER A 1 180 ? 39.787 -0.776 33.474 1.00 56.50 180 SER A N 1
ATOM 1356 C CA . SER A 1 180 ? 39.037 -0.472 34.691 1.00 56.50 180 SER A CA 1
ATOM 1357 C C . SER A 1 180 ? 38.760 -1.792 35.397 1.00 56.50 180 SER A C 1
ATOM 1359 O O . SER A 1 180 ? 38.258 -2.738 34.793 1.00 56.50 180 SER A O 1
ATOM 1361 N N . SER A 1 181 ? 39.203 -1.855 36.646 1.00 58.22 181 SER A N 1
ATOM 1362 C CA . SER A 1 181 ? 39.238 -3.015 37.532 1.00 58.22 181 SER A CA 1
ATOM 1363 C C . SER A 1 181 ? 37.860 -3.639 37.808 1.00 58.22 181 SER A C 1
ATOM 1365 O O . SER A 1 181 ? 36.847 -2.943 37.741 1.00 58.22 181 SER A O 1
ATOM 1367 N N . PRO A 1 182 ? 37.810 -4.928 38.193 1.00 59.81 182 PRO A N 1
ATOM 1368 C CA . PRO A 1 182 ? 36.575 -5.589 38.593 1.00 59.81 182 PRO A CA 1
ATOM 1369 C C . PRO A 1 182 ? 36.167 -5.148 40.004 1.00 59.81 182 PRO A C 1
ATOM 1371 O O . PRO A 1 182 ? 36.833 -5.479 40.983 1.00 59.81 182 PRO A O 1
ATOM 1374 N N . THR A 1 183 ? 35.054 -4.427 40.130 1.00 59.47 183 THR A N 1
ATOM 1375 C CA . THR A 1 183 ? 34.375 -4.232 41.414 1.00 59.47 183 THR A CA 1
ATOM 1376 C C . THR A 1 183 ? 33.260 -5.263 41.567 1.00 59.47 183 THR A C 1
ATOM 1378 O O . THR A 1 183 ? 32.181 -5.182 40.988 1.00 59.47 183 THR A O 1
ATOM 1381 N N . THR A 1 184 ? 33.554 -6.267 42.385 1.00 64.19 184 THR A N 1
ATOM 1382 C CA . THR A 1 184 ? 32.598 -7.125 43.086 1.00 64.19 184 THR A CA 1
ATOM 1383 C C . THR A 1 184 ? 31.527 -6.292 43.789 1.00 64.19 184 THR A C 1
ATOM 1385 O O . THR A 1 184 ? 31.863 -5.486 44.654 1.00 64.19 184 THR A O 1
ATOM 1388 N N . ASN A 1 185 ? 30.240 -6.543 43.520 1.00 50.84 185 ASN A N 1
ATOM 1389 C CA . ASN A 1 185 ? 29.205 -6.253 44.512 1.00 50.84 185 ASN A CA 1
ATOM 1390 C C . ASN A 1 185 ? 28.012 -7.225 44.442 1.00 50.84 185 ASN A C 1
ATOM 1392 O O . ASN A 1 185 ? 27.136 -7.137 43.592 1.00 50.84 185 ASN A O 1
ATOM 1396 N N . SER A 1 186 ? 28.056 -8.177 45.373 1.00 49.47 186 SER A N 1
ATOM 1397 C CA . SER A 1 186 ? 26.989 -8.586 46.290 1.00 49.47 186 SER A CA 1
ATOM 1398 C C . SER A 1 186 ? 25.557 -8.800 45.784 1.00 49.47 186 SER A C 1
ATOM 1400 O O . SER A 1 186 ? 24.778 -7.877 45.576 1.00 49.47 186 SER A O 1
ATOM 1402 N N . ARG A 1 187 ? 25.176 -10.084 45.825 1.00 53.66 187 ARG A N 1
ATOM 1403 C CA . ARG A 1 187 ? 24.016 -10.624 46.564 1.00 53.66 187 ARG A CA 1
ATOM 1404 C C . ARG A 1 187 ? 22.795 -9.695 46.699 1.00 53.66 187 ARG A C 1
ATOM 1406 O O . ARG A 1 187 ? 22.721 -8.895 47.629 1.00 53.66 187 ARG A O 1
ATOM 1413 N N . ARG A 1 188 ? 21.712 -10.041 45.994 1.00 59.59 188 ARG A N 1
ATOM 1414 C CA . ARG A 1 188 ? 20.380 -10.015 46.617 1.00 59.59 188 ARG A CA 1
ATOM 1415 C C . ARG A 1 188 ? 19.604 -11.290 46.313 1.00 59.59 188 ARG A C 1
ATOM 1417 O O . ARG A 1 188 ? 19.394 -11.674 45.171 1.00 59.59 188 ARG A O 1
ATOM 1424 N N . ARG A 1 189 ? 19.269 -11.965 47.407 1.00 56.19 189 ARG A N 1
ATOM 1425 C CA . ARG A 1 189 ? 18.664 -13.287 47.542 1.00 56.19 189 ARG A CA 1
ATOM 1426 C C . ARG A 1 189 ? 17.155 -13.103 47.808 1.00 56.19 189 ARG A C 1
ATOM 1428 O O . ARG A 1 189 ? 16.805 -12.261 48.623 1.00 56.19 189 ARG A O 1
ATOM 1435 N N . ILE A 1 190 ? 16.347 -13.985 47.209 1.00 55.72 190 ILE A N 1
ATOM 1436 C CA . ILE A 1 190 ? 15.074 -14.576 47.698 1.00 55.72 190 ILE A CA 1
ATOM 1437 C C . ILE A 1 190 ? 13.840 -13.660 47.854 1.00 55.72 190 ILE A C 1
ATOM 1439 O O . ILE A 1 190 ? 13.750 -12.887 48.801 1.00 55.72 190 ILE A O 1
ATOM 1443 N N . ARG A 1 191 ? 12.786 -13.942 47.068 1.00 48.53 191 ARG A N 1
ATOM 1444 C CA . ARG A 1 191 ? 11.562 -14.585 47.601 1.00 48.53 191 ARG A CA 1
ATOM 1445 C C . ARG A 1 191 ? 10.694 -15.216 46.511 1.00 48.53 191 ARG A C 1
ATOM 1447 O O . ARG A 1 191 ? 10.123 -14.543 45.665 1.00 48.53 191 ARG A O 1
ATOM 1454 N N . SER A 1 192 ? 10.617 -16.537 46.601 1.00 49.88 192 SER A N 1
ATOM 1455 C CA . SER A 1 192 ? 9.600 -17.430 46.063 1.00 49.88 192 SER A CA 1
ATOM 1456 C C . SER A 1 192 ? 8.391 -17.476 47.003 1.00 49.88 192 SER A C 1
ATOM 1458 O O . SER A 1 192 ? 8.566 -17.488 48.221 1.00 49.88 192 SER A O 1
ATOM 1460 N N . SER A 1 193 ? 7.180 -17.518 46.444 1.00 52.09 193 SER A N 1
ATOM 1461 C CA . SER A 1 193 ? 6.028 -18.358 46.848 1.00 52.09 193 SER A CA 1
ATOM 1462 C C . SER A 1 193 ? 4.732 -17.760 46.293 1.00 52.09 193 SER A C 1
ATOM 1464 O O . SER A 1 193 ? 4.478 -16.571 46.458 1.00 52.09 193 SER A O 1
ATOM 1466 N N . GLY A 1 194 ? 3.917 -18.581 45.628 1.00 42.78 194 GLY A N 1
ATOM 1467 C CA . GLY A 1 194 ? 2.592 -18.156 45.174 1.00 42.78 194 GLY A CA 1
ATOM 1468 C C . GLY A 1 194 ? 1.989 -19.008 44.062 1.00 42.78 194 GLY A C 1
ATOM 1469 O O . GLY A 1 194 ? 1.830 -18.523 42.954 1.00 42.78 194 GLY A O 1
ATOM 1470 N N . SER A 1 195 ? 1.734 -20.275 44.386 1.00 46.84 195 SER A N 1
ATOM 1471 C CA . SER A 1 195 ? 0.718 -21.213 43.882 1.00 46.84 195 SER A CA 1
ATOM 1472 C C . SER A 1 195 ? -0.030 -20.959 42.558 1.00 46.84 195 SER A C 1
ATOM 1474 O O . SER A 1 195 ? -0.651 -19.926 42.333 1.00 46.84 195 SER A O 1
ATOM 1476 N N . ALA A 1 196 ? -0.064 -22.030 41.757 1.00 47.75 196 ALA A N 1
ATOM 1477 C CA . ALA A 1 196 ? -0.894 -22.253 40.575 1.00 47.75 196 ALA A CA 1
ATOM 1478 C C . ALA A 1 196 ? -2.405 -22.049 40.819 1.00 47.75 196 ALA A C 1
ATOM 1480 O O . ALA A 1 196 ? -2.886 -22.188 41.946 1.00 47.75 196 ALA A O 1
ATOM 1481 N N . PRO A 1 197 ? -3.176 -21.877 39.733 1.00 56.53 197 PRO A N 1
ATOM 1482 C CA . PRO A 1 197 ? -4.039 -23.001 39.380 1.00 56.53 197 PRO A CA 1
ATOM 1483 C C . PRO A 1 197 ? -3.879 -23.475 37.933 1.00 56.53 197 PRO A C 1
ATOM 1485 O O . PRO A 1 197 ? -3.706 -22.712 36.984 1.00 56.53 197 PRO A O 1
ATOM 1488 N N . SER A 1 198 ? -3.981 -24.793 37.812 1.00 51.59 198 SER A N 1
ATOM 1489 C CA . SER A 1 198 ? -4.127 -25.570 36.593 1.00 51.59 198 SER A CA 1
ATOM 1490 C C . SER A 1 198 ? -5.302 -25.065 35.754 1.00 51.59 198 SER A C 1
ATOM 1492 O O . SER A 1 198 ? -6.459 -25.196 36.144 1.00 51.59 198 SER A O 1
ATOM 1494 N N . GLY A 1 199 ? -4.992 -24.518 34.582 1.00 47.31 199 GLY A N 1
ATOM 1495 C CA . GLY A 1 199 ? -5.950 -24.195 33.532 1.00 47.31 199 GLY A CA 1
ATOM 1496 C C . GLY A 1 199 ? -5.471 -24.793 32.219 1.00 47.31 199 GLY A C 1
ATOM 1497 O O . GLY A 1 199 ? -4.717 -24.175 31.473 1.00 47.31 199 GLY A O 1
ATOM 1498 N N . THR A 1 200 ? -5.887 -26.024 31.949 1.00 56.06 200 THR A N 1
ATOM 1499 C CA . THR A 1 200 ? -5.774 -26.688 30.653 1.00 56.06 200 THR A CA 1
ATOM 1500 C C . THR A 1 200 ? -6.585 -25.903 29.621 1.00 56.06 200 THR A C 1
ATOM 1502 O O . THR A 1 200 ? -7.782 -26.118 29.468 1.00 56.06 200 THR A O 1
ATOM 1505 N N . VAL A 1 201 ? -5.937 -25.006 28.873 1.00 51.56 201 VAL A N 1
ATOM 1506 C CA . VAL A 1 201 ? -6.479 -24.495 27.606 1.00 51.56 201 VAL A CA 1
ATOM 1507 C C . VAL A 1 201 ? -5.474 -24.764 26.499 1.00 51.56 201 VAL A C 1
ATOM 1509 O O . VAL A 1 201 ? -4.606 -23.975 26.140 1.00 51.56 201 VAL A O 1
ATOM 1512 N N . SER A 1 202 ? -5.640 -25.968 25.969 1.00 53.50 202 SER A N 1
ATOM 1513 C CA . SER A 1 202 ? -5.300 -26.350 24.612 1.00 53.50 202 SER A CA 1
ATOM 1514 C C . SER A 1 202 ? -5.868 -25.328 23.622 1.00 53.50 202 SER A C 1
ATOM 1516 O O . SER A 1 202 ? -7.087 -25.220 23.494 1.00 53.50 202 SER A O 1
ATOM 1518 N N . ARG A 1 203 ? -4.994 -24.591 22.923 1.00 44.69 203 ARG A N 1
ATOM 1519 C CA . ARG A 1 203 ? -4.942 -24.507 21.446 1.00 44.69 203 ARG A CA 1
ATOM 1520 C C . ARG A 1 203 ? -4.044 -23.360 20.980 1.00 44.69 203 ARG A C 1
ATOM 1522 O O . ARG A 1 203 ? -4.339 -22.182 21.135 1.00 44.69 203 ARG A O 1
ATOM 1529 N N . SER A 1 204 ? -2.951 -23.767 20.347 1.00 48.75 204 SER A N 1
ATOM 1530 C CA . SER A 1 204 ? -2.060 -22.951 19.524 1.00 48.75 204 SER A CA 1
ATOM 1531 C C . SER A 1 204 ? -2.818 -22.296 18.353 1.00 48.75 204 SER A C 1
ATOM 1533 O O . SER A 1 204 ? -3.543 -23.013 17.659 1.00 48.75 204 SER A O 1
ATOM 1535 N N . PRO A 1 205 ? -2.645 -20.990 18.061 1.00 52.03 205 PRO A N 1
ATOM 1536 C CA . PRO A 1 205 ? -3.222 -20.375 16.865 1.00 52.03 205 PRO A CA 1
ATOM 1537 C C . PRO A 1 205 ? -2.274 -20.373 15.648 1.00 52.03 205 PRO A C 1
ATOM 1539 O O . PRO A 1 205 ? -2.620 -19.809 14.615 1.00 52.03 205 PRO A O 1
ATOM 1542 N N . PHE A 1 206 ? -1.101 -21.018 15.703 1.00 47.03 206 PHE A N 1
ATOM 1543 C CA . PHE A 1 206 ? -0.098 -20.935 14.622 1.00 47.03 206 PHE A CA 1
ATOM 1544 C C . PHE A 1 206 ? -0.132 -22.073 13.587 1.00 47.03 206 PHE A C 1
ATOM 1546 O O . PHE A 1 206 ? 0.821 -22.263 12.835 1.00 47.03 206 PHE A O 1
ATOM 1553 N N . ALA A 1 207 ? -1.248 -22.797 13.476 1.00 50.91 207 ALA A N 1
ATOM 1554 C CA . ALA A 1 207 ? -1.428 -23.846 12.471 1.00 50.91 207 ALA A CA 1
ATOM 1555 C C . ALA A 1 207 ? -2.758 -23.705 11.711 1.00 50.91 207 ALA A C 1
ATOM 1557 O O . ALA A 1 207 ? -3.591 -24.604 11.725 1.00 50.91 207 ALA A O 1
ATOM 1558 N N . CYS A 1 208 ? -2.979 -22.578 11.027 1.00 47.62 208 CYS A N 1
ATOM 1559 C CA . CYS A 1 208 ? -4.045 -22.493 10.020 1.00 47.62 208 CYS A CA 1
ATOM 1560 C C . CYS A 1 208 ? -3.724 -21.490 8.898 1.00 47.62 208 CYS A C 1
ATOM 1562 O O . CYS A 1 208 ? -4.458 -20.540 8.654 1.00 47.62 208 CYS A O 1
ATOM 1564 N N . ARG A 1 209 ? -2.606 -21.694 8.187 1.00 48.97 209 ARG A N 1
ATOM 1565 C CA . ARG A 1 209 ? -2.328 -21.003 6.907 1.00 48.97 209 ARG A CA 1
ATOM 1566 C C . ARG A 1 209 ? -2.144 -21.949 5.710 1.00 48.97 209 ARG A C 1
ATOM 1568 O O . ARG A 1 209 ? -1.587 -21.556 4.693 1.00 48.97 209 ARG A O 1
ATOM 1575 N N . ARG A 1 210 ? -2.646 -23.194 5.782 1.00 50.41 210 ARG A N 1
ATOM 1576 C CA . ARG A 1 210 ? -2.532 -24.157 4.661 1.00 50.41 210 ARG A CA 1
ATOM 1577 C C . ARG A 1 210 ? -3.760 -25.034 4.366 1.00 50.41 210 ARG A C 1
ATOM 1579 O O . ARG A 1 210 ? -3.617 -26.040 3.680 1.00 50.41 210 ARG A O 1
ATOM 1586 N N . ALA A 1 211 ? -4.961 -24.657 4.815 1.00 47.56 211 ALA A N 1
ATOM 1587 C CA . ALA A 1 211 ? -6.172 -25.479 4.642 1.00 47.56 211 ALA A CA 1
ATOM 1588 C C . ALA A 1 211 ? -7.416 -24.718 4.131 1.00 47.56 211 ALA A C 1
ATOM 1590 O O . ALA A 1 211 ? -8.535 -25.035 4.513 1.00 47.56 211 ALA A O 1
ATOM 1591 N N . LEU A 1 212 ? -7.247 -23.739 3.233 1.00 49.50 212 LEU A N 1
ATOM 1592 C CA . LEU A 1 212 ? -8.371 -23.053 2.565 1.00 49.50 212 LEU A CA 1
ATOM 1593 C C . LEU A 1 212 ? -8.152 -22.894 1.049 1.00 49.50 212 LEU A C 1
ATOM 1595 O O . LEU A 1 212 ? -8.418 -21.857 0.456 1.00 49.50 212 LEU A O 1
ATOM 1599 N N . ARG A 1 213 ? -7.664 -23.960 0.399 1.00 51.41 213 ARG A N 1
ATOM 1600 C CA . ARG A 1 213 ? -7.627 -24.083 -1.075 1.00 51.41 213 ARG A CA 1
ATOM 1601 C C . ARG A 1 213 ? -8.312 -25.340 -1.627 1.00 51.41 213 ARG A C 1
ATOM 1603 O O . ARG A 1 213 ? -8.060 -25.725 -2.763 1.00 51.41 213 ARG A O 1
ATOM 1610 N N . ARG A 1 214 ? -9.196 -25.992 -0.863 1.00 51.09 214 ARG A N 1
ATOM 1611 C CA . ARG A 1 214 ? -10.004 -27.126 -1.357 1.00 51.09 214 ARG A CA 1
ATOM 1612 C C . ARG A 1 214 ? -11.374 -27.185 -0.679 1.00 51.09 214 ARG A C 1
ATOM 1614 O O . ARG A 1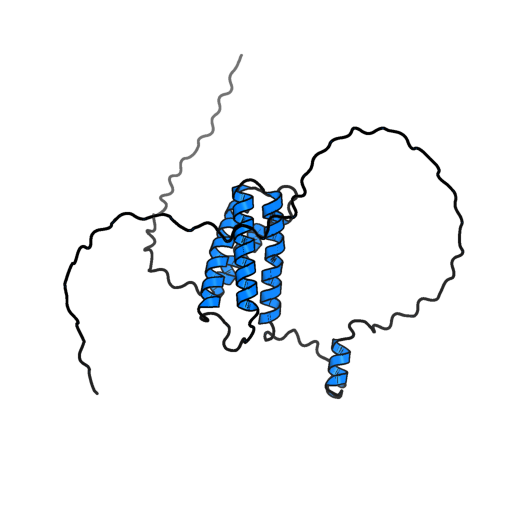 214 ? -11.541 -27.961 0.251 1.00 51.09 214 ARG A O 1
ATOM 1621 N N . ARG A 1 215 ? -12.328 -26.361 -1.131 1.00 49.19 215 ARG A N 1
ATOM 1622 C CA . ARG A 1 215 ? -13.793 -26.606 -1.084 1.00 49.19 215 ARG A CA 1
ATOM 1623 C C . ARG A 1 215 ? -14.553 -25.396 -1.647 1.00 49.19 215 ARG A C 1
ATOM 1625 O O . ARG A 1 215 ? -15.205 -24.668 -0.921 1.00 49.19 215 ARG A O 1
ATOM 1632 N N . CYS A 1 216 ? -14.455 -25.218 -2.960 1.00 46.00 216 CYS A N 1
ATOM 1633 C CA . CYS A 1 216 ? -15.497 -24.597 -3.784 1.00 46.00 216 CYS A CA 1
ATOM 1634 C C . CYS A 1 216 ? -15.608 -25.447 -5.056 1.00 46.00 216 CYS A C 1
ATOM 1636 O O . CYS A 1 216 ? -15.231 -25.033 -6.145 1.00 46.00 216 CYS A O 1
ATOM 1638 N N . ALA A 1 217 ? -16.024 -26.697 -4.875 1.00 49.03 217 ALA A N 1
ATOM 1639 C CA . ALA A 1 217 ? -16.594 -27.511 -5.935 1.00 49.03 217 ALA A CA 1
ATOM 1640 C C . ALA A 1 217 ? -18.065 -27.735 -5.568 1.00 49.03 217 ALA A C 1
ATOM 1642 O O . ALA A 1 217 ? -18.390 -27.834 -4.385 1.00 49.03 217 ALA A O 1
ATOM 1643 N N . SER A 1 218 ? -18.907 -27.791 -6.600 1.00 50.09 218 SER A N 1
ATOM 1644 C CA . SER A 1 218 ? -20.345 -28.081 -6.596 1.00 50.09 218 SER A CA 1
ATOM 1645 C C . SER A 1 218 ? -21.277 -27.041 -5.959 1.00 50.09 218 SER A C 1
ATOM 1647 O O . SER A 1 218 ? -21.894 -27.292 -4.930 1.00 50.09 218 SER A O 1
ATOM 1649 N N . SER A 1 219 ? -21.494 -25.923 -6.659 1.00 44.66 219 SER A N 1
ATOM 1650 C CA . SER A 1 219 ? -22.853 -25.389 -6.810 1.00 44.66 219 SER A CA 1
ATOM 1651 C C . SER A 1 219 ? -23.366 -25.741 -8.208 1.00 44.66 219 SER A C 1
ATOM 1653 O O . SER A 1 219 ? -23.039 -25.133 -9.227 1.00 44.66 219 SER A O 1
ATOM 1655 N N . THR A 1 220 ? -24.150 -26.810 -8.237 1.00 45.59 220 THR A N 1
ATOM 1656 C CA . THR A 1 220 ? -25.013 -27.224 -9.337 1.00 45.59 220 THR A CA 1
ATOM 1657 C C . THR A 1 220 ? -25.884 -26.041 -9.757 1.00 45.59 220 THR A C 1
ATOM 1659 O O . THR A 1 220 ? -26.730 -25.589 -8.990 1.00 45.59 220 THR A O 1
ATOM 1662 N N . THR A 1 221 ? -25.669 -25.514 -10.962 1.00 49.72 221 THR A N 1
ATOM 1663 C CA . THR A 1 221 ? -26.563 -24.514 -11.561 1.00 49.72 221 THR A CA 1
ATOM 1664 C C . THR A 1 221 ? -27.612 -25.256 -12.393 1.00 49.72 221 THR A C 1
ATOM 1666 O O . THR A 1 221 ? -27.230 -25.946 -13.340 1.00 49.72 221 THR A O 1
ATOM 1669 N N . PRO A 1 222 ? -28.917 -25.160 -12.082 1.00 53.06 222 PRO A N 1
ATOM 1670 C CA . PRO A 1 222 ? -29.954 -25.727 -12.928 1.00 53.06 222 PRO A CA 1
ATOM 1671 C C . PRO A 1 222 ? -30.219 -24.818 -14.139 1.00 53.06 222 PRO A C 1
ATOM 1673 O O . PRO A 1 222 ? -30.467 -23.623 -14.007 1.00 53.06 222 PRO A O 1
ATOM 1676 N N . GLY A 1 223 ? -30.150 -25.432 -15.322 1.00 47.38 223 GLY A N 1
ATOM 1677 C CA . GLY A 1 223 ? -30.846 -25.090 -16.566 1.00 47.38 223 GLY A CA 1
ATOM 1678 C C . GLY A 1 223 ? -31.168 -23.623 -16.861 1.00 47.38 223 GLY A C 1
ATOM 1679 O O . GLY A 1 223 ? -32.269 -23.156 -16.578 1.00 47.38 223 GLY A O 1
ATOM 1680 N N . ARG A 1 224 ? -30.296 -22.953 -17.624 1.00 47.19 224 ARG A N 1
ATOM 1681 C CA . ARG A 1 224 ? -30.718 -21.846 -18.493 1.00 47.19 224 ARG A CA 1
ATOM 1682 C C . ARG A 1 224 ? -30.863 -22.355 -19.922 1.00 47.19 224 ARG A C 1
ATOM 1684 O O . ARG A 1 224 ? -29.885 -22.680 -20.588 1.00 47.19 224 ARG A O 1
ATOM 1691 N N . LYS A 1 225 ? -32.125 -22.443 -20.345 1.00 55.28 225 LYS A N 1
ATOM 1692 C CA . LYS A 1 225 ? -32.564 -22.742 -21.707 1.00 55.28 225 LYS A CA 1
ATOM 1693 C C . LYS A 1 225 ? -31.847 -21.838 -22.709 1.00 55.28 225 LYS A C 1
ATOM 1695 O O . LYS A 1 225 ? -31.800 -20.620 -22.539 1.00 55.28 225 LYS A O 1
ATOM 1700 N N . ALA A 1 226 ? -31.340 -22.473 -23.758 1.00 46.66 226 ALA A N 1
ATOM 1701 C CA . ALA A 1 226 ? -30.879 -21.840 -24.974 1.00 46.66 226 ALA A CA 1
ATOM 1702 C C . ALA A 1 226 ? -32.001 -20.979 -25.573 1.00 46.66 226 ALA A C 1
ATOM 1704 O O . ALA A 1 226 ? -33.043 -21.494 -25.972 1.00 46.66 226 ALA A O 1
ATOM 1705 N N . ALA A 1 227 ? -31.774 -19.672 -25.646 1.00 56.88 227 ALA A N 1
ATOM 1706 C CA . ALA A 1 227 ? -32.459 -18.810 -26.592 1.00 56.88 227 ALA A CA 1
ATOM 1707 C C . ALA A 1 227 ? -31.465 -18.531 -27.720 1.00 56.88 227 ALA A C 1
ATOM 1709 O O . ALA A 1 227 ? -30.606 -17.657 -27.607 1.00 56.88 227 ALA A O 1
ATOM 1710 N N . LEU A 1 228 ? -31.567 -19.321 -28.792 1.00 50.38 228 LEU A N 1
ATOM 1711 C CA . LEU A 1 228 ? -31.066 -18.915 -30.095 1.00 50.38 228 LEU A CA 1
ATOM 1712 C C . LEU A 1 228 ? -31.725 -17.576 -30.444 1.00 50.38 228 LEU A C 1
ATOM 1714 O O . LEU A 1 228 ? -32.939 -17.509 -30.631 1.00 50.38 228 LEU A O 1
ATOM 1718 N N . ARG A 1 229 ? -30.923 -16.522 -30.567 1.00 54.97 229 ARG A N 1
ATOM 1719 C CA . ARG A 1 229 ? -31.264 -15.377 -31.406 1.00 54.97 229 ARG A CA 1
ATOM 1720 C C . ARG A 1 229 ? -30.099 -15.096 -32.343 1.00 54.97 229 ARG A C 1
ATOM 1722 O O . ARG A 1 229 ? -29.055 -14.581 -31.967 1.00 54.97 229 ARG A O 1
ATOM 1729 N N . SER A 1 230 ? -30.346 -15.554 -33.558 1.00 50.12 230 SER A N 1
ATOM 1730 C CA . SER A 1 230 ? -29.868 -15.090 -34.850 1.00 50.12 230 SER A CA 1
ATOM 1731 C C . SER A 1 230 ? -29.771 -13.565 -34.993 1.00 50.12 230 SER A C 1
ATOM 1733 O O . SER A 1 230 ? -30.491 -12.835 -34.310 1.00 50.12 230 SER A O 1
ATOM 1735 N N . SER A 1 231 ? -28.983 -13.164 -36.005 1.00 47.09 231 SER A N 1
ATOM 1736 C CA . SER A 1 231 ? -28.906 -11.841 -36.663 1.00 47.09 231 SER A CA 1
ATOM 1737 C C . SER A 1 231 ? -27.800 -10.921 -36.121 1.00 47.09 231 SER A C 1
ATOM 1739 O O . SER A 1 231 ? -27.642 -10.797 -34.919 1.00 47.09 231 SER A O 1
ATOM 1741 N N . SER A 1 232 ? -27.016 -10.184 -36.913 1.00 46.91 232 SER A N 1
ATOM 1742 C CA . SER A 1 232 ? -26.903 -10.007 -38.366 1.00 46.91 232 SER A CA 1
ATOM 1743 C C . SER A 1 232 ? -25.691 -9.089 -38.638 1.00 46.91 232 SER A C 1
ATOM 1745 O O . SER A 1 232 ? -25.295 -8.319 -37.768 1.00 46.91 232 SER A O 1
ATOM 1747 N N . ALA A 1 233 ? -25.193 -9.141 -39.875 1.00 49.81 233 ALA A N 1
ATOM 1748 C CA . ALA A 1 233 ? -24.485 -8.083 -40.601 1.00 49.81 233 ALA A CA 1
ATOM 1749 C C . ALA A 1 233 ? -23.052 -7.700 -40.182 1.00 49.81 233 ALA A C 1
ATOM 1751 O O . ALA A 1 233 ? -22.786 -6.762 -39.433 1.00 49.81 233 ALA A O 1
ATOM 1752 N N . ALA A 1 234 ? -22.115 -8.352 -40.870 1.00 51.06 234 ALA A N 1
ATOM 1753 C CA . ALA A 1 234 ? -20.834 -7.778 -41.246 1.00 51.06 234 ALA A CA 1
ATOM 1754 C C . ALA A 1 234 ? -21.027 -6.489 -42.070 1.00 51.06 234 ALA A C 1
ATOM 1756 O O . ALA A 1 234 ? -21.755 -6.492 -43.058 1.00 51.06 234 ALA A O 1
ATOM 1757 N N . THR A 1 235 ? -20.310 -5.419 -41.720 1.00 60.72 235 THR A N 1
ATOM 1758 C CA . THR A 1 235 ? -20.060 -4.286 -42.624 1.00 60.72 235 THR A CA 1
ATOM 1759 C C . THR A 1 235 ? -18.557 -4.012 -42.647 1.00 60.72 235 THR A C 1
ATOM 1761 O O . THR A 1 235 ? -17.989 -3.520 -41.676 1.00 60.72 235 THR A O 1
ATOM 1764 N N . ARG A 1 236 ? -17.899 -4.373 -43.757 1.00 51.75 236 ARG A N 1
ATOM 1765 C CA . ARG A 1 236 ? -16.546 -3.914 -44.114 1.00 51.75 236 ARG A CA 1
ATOM 1766 C C . ARG A 1 236 ? -16.677 -2.535 -44.770 1.00 51.75 236 ARG A C 1
ATOM 1768 O O . ARG A 1 236 ? -17.424 -2.442 -45.742 1.00 51.75 236 ARG A O 1
ATOM 1775 N N . PRO A 1 237 ? -15.928 -1.503 -44.361 1.00 66.75 237 PRO A N 1
ATOM 1776 C CA . PRO A 1 237 ? -15.699 -0.361 -45.228 1.00 66.75 237 PRO A CA 1
ATOM 1777 C C . PRO A 1 237 ? -14.531 -0.646 -46.180 1.00 66.75 237 PRO A C 1
ATOM 1779 O O . PRO A 1 237 ? -13.441 -1.068 -45.786 1.00 66.75 237 PRO A O 1
ATOM 1782 N N . ALA A 1 238 ? -14.830 -0.442 -47.461 1.00 57.41 238 ALA A N 1
ATOM 1783 C CA . ALA A 1 238 ? -13.917 -0.464 -48.587 1.00 57.41 238 ALA A CA 1
ATOM 1784 C C . ALA A 1 238 ? -12.860 0.648 -48.481 1.00 57.41 238 ALA A C 1
ATOM 1786 O O . ALA A 1 238 ? -13.072 1.687 -47.857 1.00 57.41 238 ALA A O 1
ATOM 1787 N N . GLY A 1 239 ? -11.707 0.393 -49.095 1.00 55.97 239 GLY A N 1
ATOM 1788 C CA . GLY A 1 239 ? -10.527 1.237 -48.989 1.00 55.97 239 GLY A CA 1
ATOM 1789 C C . GLY A 1 239 ? -10.597 2.578 -49.715 1.00 55.97 239 GLY A C 1
ATOM 1790 O O . GLY A 1 239 ? -11.542 2.913 -50.427 1.00 55.97 239 GLY A O 1
ATOM 1791 N N . LYS A 1 240 ? -9.495 3.314 -49.585 1.00 58.41 240 LYS A N 1
ATOM 1792 C CA . LYS A 1 240 ? -9.139 4.398 -50.493 1.00 58.41 240 LYS A CA 1
ATOM 1793 C C . LYS A 1 240 ? -7.628 4.360 -50.700 1.00 58.41 240 LYS A C 1
ATOM 1795 O O . LYS A 1 240 ? -6.863 4.664 -49.792 1.00 58.41 240 LYS A O 1
ATOM 1800 N N . ARG A 1 241 ? -7.225 3.920 -51.893 1.00 50.19 241 ARG A N 1
ATOM 1801 C CA . ARG A 1 241 ? -5.899 4.184 -52.453 1.00 50.19 241 ARG A CA 1
ATOM 1802 C C . ARG A 1 241 ? -5.808 5.678 -52.775 1.00 50.19 241 ARG A C 1
ATOM 1804 O O . ARG A 1 241 ? -6.738 6.218 -53.379 1.00 50.19 241 ARG A O 1
ATOM 1811 N N . ARG A 1 242 ? -4.689 6.299 -52.425 1.00 65.62 242 ARG A N 1
ATOM 1812 C CA . ARG A 1 242 ? -4.047 7.361 -53.199 1.00 65.62 242 ARG A CA 1
ATOM 1813 C C . ARG A 1 242 ? -2.556 7.088 -53.183 1.00 65.62 242 ARG A C 1
ATOM 1815 O O . ARG A 1 242 ? -2.085 6.646 -52.114 1.00 65.62 242 ARG A O 1
#